Protein AF-A0A7Y3FK47-F1 (afdb_monomer_lite)

Secondary structure (DSSP, 8-state):
---PPPEEEE-TTT--TTHHHHHHHH-HHHHHHHHHH-HHHHHHHHHTTEEEEEEE--SS-GGG-EEEEEETTEEEEEEEEHHHHHHHHHHHHSSPPPPPP--TT--HHHHHHHH-HHHHHHHHHTT-EEEEEEEETTEEEEEEEETTEEEEEEHHHHHHHHHHHHHHHTT-SS-------TTHHHHHHHHHHTT-HHHHHHHHGGGHHHHHHHHHHTGGGGS-HHHHHHHHHHHHHHHHHHHHTT-HHHHHHHHHHHHHHHTTSTHHHHHHHHHHHHHHHTT-HHHHHHHHHHHHHTT--HHHHHHHHHHHHHTTT-HHHHHHHHHHHHHTT---HHHHHHHHHHHHHHTTHHHHHHHHHHT--

Sequence (365 aa):
MSDRPPQVYDLSAARPDGWFDEVLKQSKDFDAACKIIGRNTLGLALIAGARILSLTANPHTQSLTTVEFSLGQDATVRQVPLPEFREAIARALLNPLQNQGLPENADVETIQAHIGGRYLLEASLFFVTPLELRHDLGLSEIEVQFNEVQHVLSLEDFREVLDERVRSELGLDQPSQPSIDLAVVDQAEVANAHGNWGATIAMLNPWLTPIAMLMRTGESEGLPQDVHQRLSMSLDLLGTAYAKIGELDAANEVLRLGVQWAGESGQAATLYLALGRASLAREKHGESIGLLRRAIRLGAEEREALPLLARSLAARDQLLAAMVCVERARELGADFEDLKSLRDALQTQLGDAWPRFQAMTNGAE

Foldseek 3Di:
DDPDFWQKDFCPVLAPACVLVVVCVVDPVLVVVCVLLNSLLSLLCVLQVKDWPDWAHDPPDSQQIWTWIDTDPDPDTDIHGLLVSLVVSLVSLVDDDDADFQDRPDDSVSVCVNLPVSLSSLCNSQVKAWTMWTHDPRWIWTWIADPNDIDIGTSVVSSVVSSVVSCVSSCVVPPPQPDPDLVCLVVLVVCLVVLVLVVLCVSQVSCPVVLVVCVVVVVLVVDDPVVLVSQLSSLLSNLLSCVSVPVLVVSLVSLVSSCVSCDLPLSNLSSLQSNLVSCVVVVVLVSSLVSLVVSVVSPHDLLSSLQSNLSSCVSVVVLQSSLVSLVVNVVVVRDCPVVVVVNVVSCVVCPPVNVVVVCVVVVPD

Structure (mmCIF, N/CA/C/O backbone):
data_AF-A0A7Y3FK47-F1
#
_entry.id   AF-A0A7Y3FK47-F1
#
loop_
_atom_site.group_PDB
_atom_site.id
_atom_site.type_symbol
_atom_site.label_atom_id
_atom_site.label_alt_id
_atom_site.label_comp_id
_atom_site.label_asym_id
_atom_site.label_entity_id
_atom_site.label_seq_id
_atom_site.pdbx_PDB_ins_code
_atom_site.Cartn_x
_atom_site.Cartn_y
_atom_site.Cartn_z
_atom_site.occupancy
_atom_site.B_iso_or_equiv
_atom_site.auth_seq_id
_atom_site.auth_comp_id
_atom_site.auth_asym_id
_atom_site.auth_atom_id
_atom_site.pdbx_PDB_model_num
ATOM 1 N N . MET A 1 1 ? -4.713 -13.494 -56.705 1.00 45.19 1 MET A N 1
ATOM 2 C CA . MET A 1 1 ? -3.985 -13.870 -55.479 1.00 45.19 1 MET A CA 1
ATOM 3 C C . MET A 1 1 ? -2.617 -14.317 -55.938 1.00 45.19 1 MET A C 1
ATOM 5 O O . MET A 1 1 ? -2.552 -15.271 -56.701 1.00 45.19 1 MET A O 1
ATOM 9 N N . SER A 1 2 ? -1.587 -13.516 -55.666 1.00 46.12 2 SER A N 1
ATOM 10 C CA . SER A 1 2 ? -0.223 -13.823 -56.101 1.00 46.12 2 SER A CA 1
ATOM 11 C C . SER A 1 2 ? 0.335 -14.888 -55.162 1.00 46.12 2 SER A C 1
ATOM 13 O O . SER A 1 2 ? 0.355 -14.674 -53.958 1.00 46.12 2 SER A O 1
ATOM 15 N N . ASP A 1 3 ? 0.720 -16.028 -55.721 1.00 54.22 3 ASP A N 1
ATOM 16 C CA . ASP A 1 3 ? 1.186 -17.245 -55.042 1.00 54.22 3 ASP A CA 1
ATOM 17 C C . ASP A 1 3 ? 2.679 -17.132 -54.671 1.00 54.22 3 ASP A C 1
ATOM 19 O O . ASP A 1 3 ? 3.496 -17.990 -55.005 1.00 54.22 3 ASP A O 1
ATOM 23 N N . ARG A 1 4 ? 3.084 -15.982 -54.109 1.00 64.94 4 ARG A N 1
ATOM 24 C CA . ARG A 1 4 ? 4.490 -15.725 -53.786 1.00 64.94 4 ARG A CA 1
ATOM 25 C C . ARG A 1 4 ? 4.766 -16.224 -52.366 1.00 64.94 4 ARG A C 1
ATOM 27 O O . ARG A 1 4 ? 4.065 -15.790 -51.459 1.00 64.94 4 ARG A O 1
ATOM 34 N N . PRO A 1 5 ? 5.753 -17.113 -52.159 1.00 72.88 5 PRO A N 1
ATOM 35 C CA . PRO A 1 5 ? 6.094 -17.570 -50.820 1.00 72.88 5 PRO A CA 1
ATOM 36 C C . PRO A 1 5 ? 6.595 -16.396 -49.960 1.00 72.88 5 PRO A C 1
ATOM 38 O O . PRO A 1 5 ? 7.227 -15.483 -50.510 1.00 72.88 5 PRO A O 1
ATOM 41 N N . PRO A 1 6 ? 6.342 -16.428 -48.637 1.00 80.69 6 PRO A N 1
ATOM 42 C CA . PRO A 1 6 ? 6.843 -15.422 -47.708 1.00 80.69 6 PRO A CA 1
ATOM 43 C C . PRO A 1 6 ? 8.366 -15.330 -47.812 1.00 80.69 6 PRO A C 1
ATOM 45 O O . PRO A 1 6 ? 9.055 -16.340 -47.980 1.00 80.69 6 PRO A O 1
ATOM 48 N N . GLN A 1 7 ? 8.896 -14.113 -47.733 1.00 89.25 7 GLN A N 1
ATOM 49 C CA . GLN A 1 7 ? 10.338 -13.903 -47.695 1.00 89.25 7 GLN A CA 1
ATOM 50 C C . GLN A 1 7 ? 10.855 -14.263 -46.316 1.00 89.25 7 GLN A C 1
ATOM 52 O O . GLN A 1 7 ? 10.273 -13.857 -45.314 1.00 89.25 7 GLN A O 1
ATOM 57 N N . VAL A 1 8 ? 11.948 -15.014 -46.277 1.00 92.69 8 VAL A N 1
ATOM 58 C CA . VAL A 1 8 ? 12.529 -15.526 -45.042 1.00 92.69 8 VAL A CA 1
ATOM 59 C C . VAL A 1 8 ? 13.962 -15.031 -44.935 1.00 92.69 8 VAL A C 1
ATOM 61 O O . VAL A 1 8 ? 14.758 -15.233 -45.854 1.00 92.69 8 VAL A O 1
ATOM 64 N N . TYR A 1 9 ? 14.278 -14.382 -43.820 1.00 93.69 9 TYR A N 1
ATOM 65 C CA . TYR A 1 9 ? 15.584 -13.802 -43.535 1.00 93.69 9 TYR A CA 1
ATOM 66 C C . TYR A 1 9 ? 16.174 -14.441 -42.274 1.00 93.69 9 TYR A C 1
ATOM 68 O O . TYR A 1 9 ? 15.558 -14.388 -41.211 1.00 93.69 9 TYR A O 1
ATOM 76 N N . ASP A 1 10 ? 17.379 -15.005 -42.382 1.00 94.19 10 ASP A N 1
ATOM 77 C CA . ASP A 1 10 ? 18.167 -15.442 -41.222 1.00 94.19 10 ASP A CA 1
ATOM 78 C C . ASP A 1 10 ? 18.712 -14.214 -40.479 1.00 94.19 10 ASP A C 1
ATOM 80 O O . ASP A 1 10 ? 19.357 -13.344 -41.074 1.00 94.19 10 ASP A O 1
ATOM 84 N N . LEU A 1 11 ? 18.449 -14.138 -39.175 1.00 95.25 11 LEU A N 1
ATOM 85 C CA . LEU A 1 11 ? 18.846 -13.009 -38.338 1.00 95.25 11 LEU A CA 1
ATOM 86 C C . LEU A 1 11 ? 20.230 -13.172 -37.707 1.00 95.25 11 LEU A C 1
ATOM 88 O O . LEU A 1 11 ? 20.704 -12.227 -37.081 1.00 95.25 11 LEU A O 1
ATOM 92 N N . SER A 1 12 ? 20.915 -14.303 -37.896 1.00 92.88 12 SER A N 1
ATOM 93 C CA . SER A 1 12 ? 22.225 -14.586 -37.294 1.00 92.88 12 SER A CA 1
ATOM 94 C C . SER A 1 12 ? 23.255 -13.461 -37.491 1.00 92.88 12 SER A C 1
ATOM 96 O O . SER A 1 12 ? 23.945 -13.091 -36.543 1.00 92.88 12 SER A O 1
ATOM 98 N N . ALA A 1 13 ? 23.311 -12.863 -38.686 1.00 90.88 13 ALA A N 1
ATOM 99 C CA . ALA A 1 13 ? 24.205 -11.746 -39.010 1.00 90.88 13 ALA A CA 1
ATOM 100 C C . ALA A 1 13 ? 23.691 -10.368 -38.545 1.00 90.88 13 ALA A C 1
ATOM 102 O O . ALA A 1 13 ? 24.467 -9.417 -38.477 1.00 90.88 13 ALA A O 1
ATOM 103 N N . ALA A 1 14 ? 22.396 -10.245 -38.244 1.00 90.31 14 ALA A N 1
ATOM 104 C CA . ALA A 1 14 ? 21.758 -9.008 -37.794 1.00 90.31 14 ALA A CA 1
ATOM 105 C C . ALA A 1 14 ? 21.756 -8.849 -36.266 1.00 90.31 14 ALA A C 1
ATOM 107 O O . ALA A 1 14 ? 21.495 -7.750 -35.768 1.00 90.31 14 ALA A O 1
ATOM 108 N N . ARG A 1 15 ? 22.034 -9.916 -35.511 1.00 91.62 15 ARG A N 1
ATOM 109 C CA . ARG A 1 15 ? 22.042 -9.880 -34.047 1.00 91.62 15 ARG A CA 1
ATOM 110 C C . ARG A 1 15 ? 23.272 -9.158 -33.491 1.00 91.62 15 ARG A C 1
ATOM 112 O O . ARG A 1 15 ? 24.396 -9.505 -33.851 1.00 91.62 15 ARG A O 1
ATOM 119 N N . PRO A 1 16 ? 23.096 -8.238 -32.531 1.00 92.81 16 PRO A N 1
ATOM 120 C CA . PRO A 1 16 ? 24.205 -7.622 -31.814 1.00 92.81 16 PRO A CA 1
ATOM 121 C C . PRO A 1 16 ? 24.677 -8.508 -30.643 1.00 92.81 16 PRO A C 1
ATOM 123 O O . PRO A 1 16 ? 24.785 -8.042 -29.515 1.00 92.81 16 PRO A O 1
ATOM 126 N N . ASP A 1 17 ? 24.917 -9.803 -30.863 1.00 89.38 17 ASP A N 1
ATOM 127 C CA . ASP A 1 17 ? 25.224 -10.738 -29.770 1.00 89.38 17 ASP A CA 1
ATOM 128 C C . ASP A 1 17 ? 26.477 -10.316 -28.983 1.00 89.38 17 ASP A C 1
ATOM 130 O O . ASP A 1 17 ? 27.539 -10.069 -29.549 1.00 89.38 17 ASP A O 1
ATOM 134 N N . GLY A 1 18 ? 26.362 -10.243 -27.653 1.00 88.06 18 GLY A N 1
ATOM 135 C CA . GLY A 1 18 ? 27.486 -9.914 -26.770 1.00 88.06 18 GLY A CA 1
ATOM 136 C C . GLY A 1 18 ? 27.898 -8.437 -26.751 1.00 88.06 18 GLY A C 1
ATOM 137 O O . GLY A 1 18 ? 28.849 -8.102 -26.040 1.00 88.06 18 GLY A O 1
ATOM 138 N N . TRP A 1 19 ? 27.175 -7.546 -27.446 1.00 94.50 19 TRP A N 1
ATOM 139 C CA . TRP A 1 19 ? 27.504 -6.115 -27.548 1.00 94.50 19 TRP A CA 1
ATOM 140 C C . TRP A 1 19 ? 27.762 -5.463 -26.182 1.00 94.50 19 TRP A C 1
ATOM 142 O O . TRP A 1 19 ? 28.716 -4.706 -26.001 1.00 94.50 19 TRP A O 1
ATOM 152 N N . PHE A 1 20 ? 26.928 -5.781 -25.189 1.00 93.81 20 PHE A N 1
ATOM 153 C CA . PHE A 1 20 ? 27.019 -5.160 -23.875 1.00 93.81 20 PHE A CA 1
ATOM 154 C C . PHE A 1 20 ? 28.256 -5.641 -23.111 1.00 93.81 20 PHE A C 1
ATOM 156 O O . PHE A 1 20 ? 28.934 -4.842 -22.470 1.00 93.81 20 PHE A O 1
ATOM 163 N N . ASP A 1 21 ? 28.614 -6.922 -23.229 1.00 92.12 21 ASP A N 1
ATOM 164 C CA . ASP A 1 21 ? 29.823 -7.458 -22.597 1.00 92.12 21 ASP A CA 1
ATOM 165 C C . ASP A 1 21 ? 31.096 -6.897 -23.244 1.00 92.12 21 ASP A C 1
ATOM 167 O O . ASP A 1 21 ? 32.107 -6.715 -22.563 1.00 92.12 21 ASP A O 1
ATOM 171 N N . GLU A 1 22 ? 31.060 -6.586 -24.541 1.00 92.62 22 GLU A N 1
ATOM 172 C CA . GLU A 1 22 ? 32.137 -5.850 -25.205 1.00 92.62 22 GLU A CA 1
ATOM 173 C C . GLU A 1 22 ? 32.274 -4.428 -24.661 1.00 92.62 22 GLU A C 1
ATOM 175 O O . GLU A 1 22 ? 33.393 -4.011 -24.365 1.00 92.62 22 GLU A O 1
ATOM 180 N N . VAL A 1 23 ? 31.165 -3.712 -24.446 1.00 89.62 23 VAL A N 1
ATOM 181 C CA . VAL A 1 23 ? 31.183 -2.378 -23.822 1.00 89.62 23 VAL A CA 1
ATOM 182 C C . VAL A 1 23 ? 31.734 -2.437 -22.396 1.00 89.62 23 VAL A C 1
ATOM 184 O O . VAL A 1 23 ? 32.602 -1.639 -22.040 1.00 89.62 23 VAL A O 1
ATOM 187 N N . LEU A 1 24 ? 31.313 -3.413 -21.585 1.00 87.56 24 LEU A N 1
ATOM 188 C CA . LEU A 1 24 ? 31.824 -3.572 -20.218 1.00 87.56 24 LEU A CA 1
ATOM 189 C C . LEU A 1 24 ? 33.340 -3.814 -20.174 1.00 87.56 24 LEU A C 1
ATOM 191 O O . LEU A 1 24 ? 34.010 -3.355 -19.250 1.00 87.56 24 LEU A O 1
ATOM 195 N N . LYS A 1 25 ? 33.909 -4.496 -21.177 1.00 89.62 25 LYS A N 1
ATOM 196 C CA . LYS A 1 25 ? 35.363 -4.725 -21.267 1.00 89.62 25 LYS A CA 1
ATOM 197 C C . LYS A 1 25 ? 36.159 -3.449 -21.559 1.00 89.62 25 LYS A C 1
ATOM 199 O O . LYS A 1 25 ? 37.361 -3.433 -21.298 1.00 89.62 25 LYS A O 1
ATOM 204 N N . GLN A 1 26 ? 35.529 -2.396 -22.086 1.00 88.62 26 GLN A N 1
ATOM 205 C CA . GLN A 1 26 ? 36.220 -1.164 -22.485 1.00 88.62 26 GLN A CA 1
ATOM 206 C C . GLN A 1 26 ? 36.631 -0.287 -21.294 1.00 88.62 26 GLN A C 1
ATOM 208 O O . GLN A 1 26 ? 37.615 0.443 -21.401 1.00 88.62 26 GLN A O 1
ATOM 213 N N . SER A 1 27 ? 35.919 -0.344 -20.160 1.00 86.94 27 SER A N 1
ATOM 214 C CA . SER A 1 27 ? 36.262 0.444 -18.969 1.00 86.94 27 SER A CA 1
ATOM 215 C C . SER A 1 27 ? 35.830 -0.225 -17.666 1.00 86.94 27 SER A C 1
ATOM 217 O O . SER A 1 27 ? 34.715 -0.726 -17.537 1.00 86.94 27 SER A O 1
ATOM 219 N N . LYS A 1 28 ? 36.691 -0.131 -16.645 1.00 85.56 28 LYS A N 1
ATOM 220 C CA . LYS A 1 28 ? 36.362 -0.529 -15.266 1.00 85.56 28 LYS A CA 1
ATOM 221 C C . LYS A 1 28 ? 35.225 0.308 -14.671 1.00 85.56 28 LYS A C 1
ATOM 223 O O . LYS A 1 28 ? 34.535 -0.169 -13.773 1.00 85.56 28 LYS A O 1
ATOM 228 N N . ASP A 1 29 ? 35.012 1.518 -15.180 1.00 87.12 29 ASP A N 1
ATOM 229 C CA . ASP A 1 29 ? 33.955 2.411 -14.703 1.00 87.12 29 ASP A CA 1
ATOM 230 C C . ASP A 1 29 ? 32.565 1.881 -15.072 1.00 87.12 29 ASP A C 1
ATOM 232 O O . ASP A 1 29 ? 31.630 2.023 -14.288 1.00 87.12 29 ASP A O 1
ATOM 236 N N . PHE A 1 30 ? 32.426 1.185 -16.208 1.00 87.19 30 PHE A N 1
ATOM 237 C CA . PHE A 1 30 ? 31.169 0.526 -16.568 1.00 87.19 30 PHE A CA 1
ATOM 238 C C . PHE A 1 30 ? 30.862 -0.669 -15.660 1.00 87.19 30 PHE A C 1
ATOM 240 O O . PHE A 1 30 ? 29.712 -0.858 -15.268 1.00 87.19 30 PHE A O 1
ATOM 247 N N . ASP A 1 31 ? 31.877 -1.441 -15.264 1.00 85.81 31 ASP A N 1
ATOM 248 C CA . ASP A 1 31 ? 31.710 -2.522 -14.283 1.00 85.81 31 ASP A CA 1
ATOM 249 C C . ASP A 1 31 ? 31.286 -1.973 -12.907 1.00 85.81 31 ASP A C 1
ATOM 251 O O . ASP A 1 31 ? 30.393 -2.518 -12.254 1.00 85.81 31 ASP A O 1
ATOM 255 N N . ALA A 1 32 ? 31.867 -0.844 -12.487 1.00 87.75 32 ALA A N 1
ATOM 256 C CA . ALA A 1 32 ? 31.456 -0.145 -11.271 1.00 87.75 32 ALA A CA 1
ATOM 257 C C . ALA A 1 32 ? 30.020 0.401 -11.375 1.00 87.75 32 ALA A C 1
ATOM 259 O O . ALA A 1 32 ? 29.225 0.206 -10.457 1.00 87.75 32 ALA A O 1
ATOM 260 N N . ALA A 1 33 ? 29.654 1.017 -12.502 1.00 89.94 33 ALA A N 1
ATOM 261 C CA . ALA A 1 33 ? 28.299 1.500 -12.751 1.00 89.94 33 ALA A CA 1
ATOM 262 C C . ALA A 1 33 ? 27.272 0.356 -12.709 1.00 89.94 33 ALA A C 1
ATOM 264 O O . ALA A 1 33 ? 26.260 0.470 -12.018 1.00 89.94 33 ALA A O 1
ATOM 265 N N . CYS A 1 34 ? 27.564 -0.781 -13.350 1.00 89.50 34 CYS A N 1
ATOM 266 C CA . CYS A 1 34 ? 26.747 -1.996 -13.287 1.00 89.50 34 CYS A CA 1
ATOM 267 C C . CYS A 1 34 ? 26.471 -2.448 -11.848 1.00 89.50 34 CYS A C 1
ATOM 269 O O . CYS A 1 34 ? 25.350 -2.850 -11.540 1.00 89.50 34 CYS A O 1
ATOM 271 N N . LYS A 1 35 ? 27.468 -2.367 -10.959 1.00 87.88 35 LYS A N 1
ATOM 272 C CA . LYS A 1 35 ? 27.316 -2.719 -9.537 1.00 87.88 35 LYS A CA 1
ATOM 273 C C . LYS A 1 35 ? 26.431 -1.740 -8.764 1.00 87.88 35 LYS A C 1
ATOM 275 O O . LYS A 1 35 ? 25.843 -2.141 -7.765 1.00 87.88 35 LYS A O 1
ATOM 280 N N . ILE A 1 36 ? 26.339 -0.484 -9.204 1.00 89.69 36 ILE A N 1
ATOM 281 C CA . ILE A 1 36 ? 25.548 0.561 -8.539 1.00 89.69 36 ILE A CA 1
ATOM 282 C C . ILE A 1 36 ? 24.097 0.556 -9.034 1.00 89.69 36 ILE A C 1
ATOM 284 O O . ILE A 1 36 ? 23.178 0.485 -8.223 1.00 89.69 36 ILE A O 1
ATOM 288 N N . ILE A 1 37 ? 23.880 0.641 -10.351 1.00 90.12 37 ILE A N 1
ATOM 289 C CA . ILE A 1 37 ? 22.539 0.840 -10.936 1.00 90.12 37 ILE A CA 1
ATOM 290 C C . ILE A 1 37 ? 21.933 -0.428 -11.556 1.00 90.12 37 ILE A C 1
ATOM 292 O O . ILE A 1 37 ? 20.748 -0.436 -11.900 1.00 90.12 37 ILE A O 1
ATOM 296 N N . GLY A 1 38 ? 22.718 -1.501 -11.670 1.00 91.00 38 GLY A N 1
ATOM 297 C CA . GLY A 1 38 ? 22.325 -2.771 -12.279 1.00 91.00 38 GLY A CA 1
ATOM 298 C C . GLY A 1 38 ? 22.706 -2.884 -13.758 1.00 91.00 38 GLY A C 1
ATOM 299 O O . GLY A 1 38 ? 22.754 -1.892 -14.489 1.00 91.00 38 GLY A O 1
ATOM 300 N N . ARG A 1 39 ? 22.944 -4.127 -14.202 1.00 92.88 39 ARG A N 1
ATOM 301 C CA . ARG A 1 39 ? 23.328 -4.480 -15.582 1.00 92.88 39 ARG A CA 1
ATOM 302 C C . ARG A 1 39 ? 22.322 -3.952 -16.608 1.00 92.88 39 ARG A C 1
ATOM 304 O O . ARG A 1 39 ? 22.700 -3.234 -17.528 1.00 92.88 39 ARG A O 1
ATOM 311 N N . ASN A 1 40 ? 21.048 -4.286 -16.414 1.00 93.06 40 ASN A N 1
ATOM 312 C CA . ASN A 1 40 ? 19.992 -3.977 -17.374 1.00 93.06 40 ASN A CA 1
ATOM 313 C C . ASN A 1 40 ? 19.718 -2.471 -17.432 1.00 93.06 40 ASN A C 1
ATOM 315 O O . ASN A 1 40 ? 19.656 -1.919 -18.523 1.00 93.06 40 ASN A O 1
ATOM 319 N N . THR A 1 41 ? 19.686 -1.776 -16.287 1.00 94.38 41 THR A N 1
ATOM 320 C CA . THR A 1 41 ? 19.564 -0.308 -16.243 1.00 94.38 41 THR A CA 1
ATOM 321 C C . THR A 1 41 ? 20.670 0.379 -17.044 1.00 94.38 41 THR A C 1
ATOM 323 O O . THR A 1 41 ? 20.389 1.290 -17.819 1.00 94.38 41 THR A O 1
ATOM 326 N N . LEU A 1 42 ? 21.929 -0.052 -16.880 1.00 95.19 42 LEU A N 1
ATOM 327 C CA . LEU A 1 42 ? 23.047 0.522 -17.628 1.00 95.19 42 LEU A CA 1
ATOM 328 C C . LEU A 1 42 ? 22.942 0.208 -19.126 1.00 95.19 42 LEU A C 1
ATOM 330 O O . LEU A 1 42 ? 23.141 1.101 -19.945 1.00 95.19 42 LEU A O 1
ATOM 334 N N . GLY A 1 43 ? 22.605 -1.032 -19.489 1.00 95.94 43 GLY A N 1
ATOM 335 C CA . GLY A 1 43 ? 22.403 -1.430 -20.884 1.00 95.94 43 GLY A CA 1
ATOM 336 C C . GLY A 1 43 ? 21.326 -0.596 -21.570 1.00 95.94 43 GLY A C 1
ATOM 337 O O . GLY A 1 43 ? 21.585 0.004 -22.609 1.00 95.94 43 GLY A O 1
ATOM 338 N N . LEU A 1 44 ? 20.157 -0.469 -20.944 1.00 97.25 44 LEU A N 1
ATOM 339 C CA . LEU A 1 44 ? 19.050 0.348 -21.443 1.00 97.25 44 LEU A CA 1
ATOM 340 C C . LEU A 1 44 ? 19.424 1.831 -21.542 1.00 97.25 44 LEU A C 1
ATOM 342 O O . LEU A 1 44 ? 19.080 2.485 -22.524 1.00 97.25 44 LEU A O 1
ATOM 346 N N . ALA A 1 45 ? 20.187 2.358 -20.582 1.00 95.75 45 ALA A N 1
ATOM 347 C CA . ALA A 1 45 ? 20.696 3.724 -20.654 1.00 95.75 45 ALA A CA 1
ATOM 348 C C . ALA A 1 45 ? 21.596 3.939 -21.883 1.00 95.75 45 ALA A C 1
ATOM 350 O O . ALA A 1 45 ? 21.443 4.937 -22.584 1.00 95.75 45 ALA A O 1
ATOM 351 N N . LEU A 1 46 ? 22.494 2.997 -22.187 1.00 95.00 46 LEU A N 1
ATOM 352 C CA . LEU A 1 46 ? 23.346 3.071 -23.377 1.00 95.00 46 LEU A CA 1
ATOM 353 C C . LEU A 1 46 ? 22.539 2.981 -24.677 1.00 95.00 46 LEU A C 1
ATOM 355 O O . LEU A 1 46 ? 22.794 3.763 -25.593 1.00 95.00 46 LEU A O 1
ATOM 359 N N . ILE A 1 47 ? 21.544 2.089 -24.745 1.00 95.31 47 ILE A N 1
ATOM 360 C CA . ILE A 1 47 ? 20.633 1.975 -25.899 1.00 95.31 47 ILE A CA 1
ATOM 361 C C . ILE A 1 47 ? 19.867 3.288 -26.106 1.00 95.31 47 ILE A C 1
ATOM 363 O O . ILE A 1 47 ? 19.738 3.761 -27.233 1.00 95.31 47 ILE A O 1
ATOM 367 N N . ALA A 1 48 ? 19.432 3.931 -25.019 1.00 94.44 48 ALA A N 1
ATOM 368 C CA . ALA A 1 48 ? 18.776 5.237 -25.052 1.00 94.44 48 ALA A CA 1
ATOM 369 C C . ALA A 1 48 ? 19.721 6.395 -25.435 1.00 94.44 48 ALA A C 1
ATOM 371 O O . ALA A 1 48 ? 19.282 7.540 -25.564 1.00 94.44 48 ALA A O 1
ATOM 372 N N . GLY A 1 49 ? 21.021 6.129 -25.594 1.00 93.19 49 GLY A N 1
ATOM 373 C CA . GLY A 1 49 ? 22.032 7.140 -25.879 1.00 93.19 49 GLY A CA 1
ATOM 374 C C . GLY A 1 49 ? 22.374 8.017 -24.673 1.00 93.19 49 GLY A C 1
ATOM 375 O O . GLY A 1 49 ? 22.773 9.169 -24.854 1.00 93.19 49 GLY A O 1
ATOM 376 N N . ALA A 1 50 ? 22.195 7.519 -23.448 1.00 94.31 50 ALA A N 1
ATOM 377 C CA . ALA A 1 50 ? 22.596 8.235 -22.247 1.00 94.31 50 ALA A CA 1
ATOM 378 C C . ALA A 1 50 ? 24.119 8.231 -22.084 1.00 94.31 50 ALA A C 1
ATOM 380 O O . ALA A 1 50 ? 24.791 7.209 -22.239 1.00 94.31 50 ALA A O 1
ATOM 381 N N . ARG A 1 51 ? 24.664 9.384 -21.702 1.00 92.81 51 ARG A N 1
ATOM 382 C CA . ARG A 1 51 ? 26.062 9.548 -21.306 1.00 92.81 51 ARG A CA 1
ATOM 383 C C . ARG A 1 51 ? 26.104 9.842 -19.819 1.00 92.81 51 ARG A C 1
ATOM 385 O O . ARG A 1 51 ? 25.814 10.961 -19.405 1.00 92.81 51 ARG A O 1
ATOM 392 N N . ILE A 1 52 ? 26.434 8.827 -19.029 1.00 93.06 52 ILE A N 1
ATOM 393 C CA . ILE A 1 52 ? 26.577 8.955 -17.577 1.00 93.06 52 ILE A CA 1
ATOM 394 C C . ILE A 1 52 ? 27.943 9.580 -17.287 1.00 93.06 52 ILE A C 1
ATOM 396 O O . ILE A 1 52 ? 28.973 9.040 -17.687 1.00 93.06 52 ILE A O 1
ATOM 400 N N . LEU A 1 53 ? 27.937 10.727 -16.614 1.00 92.06 53 LEU A N 1
ATOM 401 C 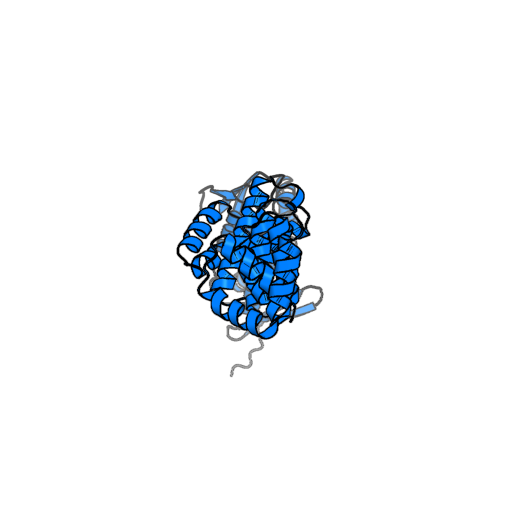CA . LEU A 1 53 ? 29.136 11.467 -16.223 1.00 92.06 53 LEU A CA 1
ATOM 402 C C . LEU A 1 53 ? 29.589 11.080 -14.818 1.00 92.06 53 LEU A C 1
ATOM 404 O O . LEU A 1 53 ? 30.782 10.896 -14.583 1.00 92.06 53 LEU A O 1
ATOM 408 N N . SER A 1 54 ? 28.641 10.938 -13.888 1.00 93.12 54 SER A N 1
ATOM 409 C CA . SER A 1 54 ? 28.929 10.547 -12.512 1.00 93.12 54 SER A CA 1
ATOM 410 C C . SER A 1 54 ? 27.781 9.753 -11.879 1.00 93.12 54 SER A C 1
ATOM 412 O O . SER A 1 54 ? 26.609 9.891 -12.243 1.00 93.12 54 SER A O 1
ATOM 414 N N . LEU A 1 55 ? 28.144 8.884 -10.932 1.00 92.88 55 LEU A N 1
ATOM 415 C CA . LEU A 1 55 ? 27.229 8.101 -10.105 1.00 92.88 55 LEU A CA 1
ATOM 416 C C . LEU A 1 55 ? 27.633 8.256 -8.643 1.00 92.88 55 LEU A C 1
ATOM 418 O O . LEU A 1 55 ? 28.745 7.888 -8.260 1.00 92.88 55 LEU A O 1
ATOM 422 N N . THR A 1 56 ? 26.711 8.744 -7.820 1.00 91.00 56 THR A N 1
ATOM 423 C CA . THR A 1 56 ? 26.923 8.916 -6.380 1.00 91.00 56 THR A CA 1
ATOM 424 C C . THR A 1 56 ? 26.002 7.964 -5.634 1.00 91.00 56 THR A C 1
ATOM 426 O O . THR A 1 56 ? 24.830 8.266 -5.405 1.00 91.00 56 THR A O 1
ATOM 429 N N . ALA A 1 57 ? 26.527 6.786 -5.292 1.00 87.12 57 ALA A N 1
ATOM 430 C CA . ALA A 1 57 ? 25.787 5.766 -4.557 1.00 87.12 57 ALA A CA 1
ATOM 431 C C . ALA A 1 57 ? 25.449 6.241 -3.137 1.00 87.12 57 ALA A C 1
ATOM 433 O O . ALA A 1 57 ? 26.310 6.758 -2.423 1.00 87.12 57 ALA A O 1
ATOM 434 N N . ASN A 1 58 ? 24.208 6.013 -2.711 1.00 80.19 58 ASN A N 1
ATOM 435 C CA . ASN A 1 58 ? 23.802 6.218 -1.326 1.00 80.19 58 ASN A CA 1
ATOM 436 C C . ASN A 1 58 ? 23.827 4.867 -0.577 1.00 80.19 58 ASN A C 1
ATOM 438 O O . ASN A 1 58 ? 23.153 3.930 -1.009 1.00 80.19 58 ASN A O 1
ATOM 442 N N . PRO A 1 59 ? 24.584 4.739 0.531 1.00 69.19 59 PRO A N 1
ATOM 443 C CA . PRO A 1 59 ? 24.778 3.460 1.219 1.00 69.19 59 PRO A CA 1
ATOM 444 C C . PRO A 1 59 ? 23.545 2.977 1.995 1.00 69.19 59 PRO A C 1
ATOM 446 O O . PRO A 1 59 ? 23.497 1.814 2.385 1.00 69.19 59 PRO A O 1
ATOM 449 N N . HIS A 1 60 ? 22.564 3.849 2.233 1.00 65.38 60 HIS A N 1
ATOM 450 C CA . HIS A 1 60 ? 21.376 3.538 3.025 1.00 65.38 60 HIS A CA 1
ATOM 451 C C . HIS A 1 60 ? 20.148 3.262 2.156 1.00 65.38 60 HIS A C 1
ATOM 453 O O . HIS A 1 60 ? 19.282 2.486 2.551 1.00 65.38 60 HIS A O 1
ATOM 459 N N . THR A 1 61 ? 20.041 3.887 0.978 1.00 68.56 61 THR A N 1
ATOM 460 C CA . THR A 1 61 ? 18.857 3.735 0.119 1.00 68.56 61 THR A CA 1
ATOM 461 C C . THR A 1 61 ? 19.197 3.926 -1.356 1.00 68.56 61 THR A C 1
ATOM 463 O O . THR A 1 61 ? 19.616 5.003 -1.771 1.00 68.56 61 THR A O 1
ATOM 466 N N . GLN A 1 62 ? 18.947 2.907 -2.184 1.00 69.69 62 GLN A N 1
ATOM 467 C CA . GLN A 1 62 ? 19.260 2.958 -3.619 1.00 69.69 62 GLN A CA 1
ATOM 468 C C . GLN A 1 62 ? 18.504 4.058 -4.379 1.00 69.69 62 GLN A C 1
ATOM 470 O O . GLN A 1 62 ? 19.072 4.629 -5.307 1.00 69.69 62 GLN A O 1
ATOM 475 N N . SER A 1 63 ? 17.273 4.401 -3.983 1.00 71.44 63 SER A N 1
ATOM 476 C CA . SER A 1 63 ? 16.484 5.468 -4.624 1.00 71.44 63 SER A CA 1
ATOM 477 C C . SER A 1 63 ? 17.109 6.860 -4.478 1.00 71.44 63 SER A C 1
ATOM 479 O O . SER A 1 63 ? 16.862 7.724 -5.312 1.00 71.44 63 SER A O 1
ATOM 481 N N . LEU A 1 64 ? 17.961 7.058 -3.467 1.00 76.31 64 LEU A N 1
ATOM 482 C CA . LEU A 1 64 ? 18.718 8.291 -3.239 1.00 76.31 64 LEU A CA 1
ATOM 483 C C . LEU A 1 64 ? 20.091 8.286 -3.924 1.00 76.31 64 LEU A C 1
ATOM 485 O O . LEU A 1 64 ? 20.875 9.212 -3.729 1.00 76.31 64 LEU A O 1
ATOM 489 N N . THR A 1 65 ? 20.409 7.245 -4.700 1.00 85.56 65 THR A N 1
ATOM 490 C CA . THR A 1 65 ? 21.578 7.264 -5.585 1.00 85.56 65 THR A CA 1
ATOM 491 C C . THR A 1 65 ? 21.358 8.326 -6.645 1.00 85.56 65 THR A C 1
ATOM 493 O O . THR A 1 65 ? 20.343 8.303 -7.338 1.00 85.56 65 THR A O 1
ATOM 496 N N . THR A 1 66 ? 22.304 9.245 -6.784 1.00 92.38 66 THR A N 1
ATOM 497 C CA . THR A 1 66 ? 22.205 10.334 -7.755 1.00 92.38 66 THR A CA 1
ATOM 498 C C . THR A 1 66 ? 22.980 9.984 -9.020 1.00 92.38 66 THR A C 1
ATOM 500 O O . THR A 1 66 ? 24.111 9.497 -8.948 1.00 92.38 66 THR A O 1
ATOM 503 N N . VAL A 1 67 ? 22.379 10.266 -10.173 1.00 95.75 67 VAL A N 1
ATOM 504 C CA . VAL A 1 67 ? 22.953 10.061 -11.504 1.00 95.75 67 VAL A CA 1
ATOM 505 C C . VAL A 1 67 ? 23.097 11.409 -12.195 1.00 95.75 67 VAL A C 1
ATOM 507 O O . VAL A 1 67 ? 22.125 12.153 -12.318 1.00 95.75 67 VAL A O 1
ATOM 510 N N . GLU A 1 68 ? 24.305 11.715 -12.659 1.00 96.62 68 GLU A N 1
ATOM 511 C CA . GLU A 1 68 ? 24.570 12.859 -13.526 1.00 96.62 68 GLU A CA 1
ATOM 512 C C . GLU A 1 68 ? 24.752 12.373 -14.963 1.00 96.62 68 GLU A C 1
ATOM 514 O O . GLU A 1 68 ? 25.636 11.558 -15.241 1.00 96.62 68 GLU A O 1
ATOM 519 N N . PHE A 1 69 ? 23.909 12.840 -15.881 1.00 95.81 69 PHE A N 1
ATOM 520 C CA . PHE A 1 69 ? 23.897 12.341 -17.252 1.00 95.81 69 PHE A CA 1
ATOM 521 C C . PHE A 1 69 ? 23.397 13.372 -18.265 1.00 95.81 69 PHE A C 1
ATOM 523 O O . PHE A 1 69 ? 22.720 14.340 -17.919 1.00 95.81 69 PHE A O 1
ATOM 530 N N . SER A 1 70 ? 23.691 13.120 -19.537 1.00 94.88 70 SER A N 1
ATOM 531 C CA . SER A 1 70 ? 22.994 13.717 -20.681 1.00 94.88 70 SER A CA 1
ATOM 532 C C . SER A 1 70 ? 22.370 12.625 -21.554 1.00 94.88 70 SER A C 1
ATOM 534 O O . SER A 1 70 ? 22.734 11.452 -21.432 1.00 94.88 70 SER A O 1
ATOM 536 N N . LEU A 1 71 ? 21.402 12.976 -22.406 1.00 92.56 71 LEU A N 1
ATOM 537 C CA . LEU A 1 71 ? 20.608 12.004 -23.166 1.00 92.56 71 LEU A CA 1
ATOM 538 C C . LEU A 1 71 ? 20.526 12.374 -24.648 1.00 92.56 71 LEU A C 1
ATOM 540 O O . LEU A 1 71 ? 20.102 13.473 -25.009 1.00 92.56 71 LEU A O 1
ATOM 544 N N . GLY A 1 72 ? 20.890 11.429 -25.515 1.00 81.94 72 GLY A N 1
ATOM 545 C CA . GLY A 1 72 ? 20.840 11.613 -26.962 1.00 81.94 72 GLY A CA 1
ATOM 546 C C . GLY A 1 72 ? 21.818 12.688 -27.446 1.00 81.94 72 GLY A C 1
ATOM 547 O O . GLY A 1 72 ? 22.999 12.677 -27.103 1.00 81.94 72 GLY A O 1
ATOM 548 N N . GLN A 1 73 ? 21.328 13.605 -28.285 1.00 77.69 73 GLN A N 1
ATOM 549 C CA . GLN A 1 73 ? 22.119 14.727 -28.811 1.00 77.69 73 GLN A CA 1
ATOM 550 C C . GLN A 1 73 ? 22.046 15.986 -27.931 1.00 77.69 73 GLN A C 1
ATOM 552 O O . GLN A 1 73 ? 22.774 16.946 -28.183 1.00 77.69 73 GLN A O 1
ATOM 557 N N . ASP A 1 74 ? 21.185 15.993 -26.908 1.00 78.12 74 ASP A N 1
ATOM 558 C CA . ASP A 1 74 ? 21.086 17.099 -25.959 1.00 78.12 74 ASP A CA 1
ATOM 559 C C . ASP A 1 74 ? 22.308 17.080 -25.029 1.00 78.12 74 ASP A C 1
ATOM 561 O O . ASP A 1 74 ? 22.550 16.115 -24.305 1.00 78.12 74 ASP A O 1
ATOM 565 N N . ALA A 1 75 ? 23.098 18.154 -25.058 1.00 78.19 75 ALA A N 1
ATOM 566 C CA . ALA A 1 75 ? 24.267 18.312 -24.197 1.00 78.19 75 ALA A CA 1
ATOM 567 C C . ALA A 1 75 ? 23.902 18.762 -22.771 1.00 78.19 75 ALA A C 1
ATOM 569 O O . ALA A 1 75 ? 24.795 18.907 -21.936 1.00 78.19 75 ALA A O 1
ATOM 570 N N . THR A 1 76 ? 22.619 18.997 -22.483 1.00 90.75 76 THR A N 1
ATOM 571 C CA . THR A 1 76 ? 22.162 19.412 -21.158 1.00 90.75 76 THR A CA 1
ATOM 572 C C . THR A 1 76 ? 22.398 18.296 -20.151 1.00 90.75 76 THR A C 1
ATOM 574 O O . THR A 1 76 ? 21.754 17.246 -20.187 1.00 90.75 76 THR A O 1
ATOM 577 N N . VAL A 1 77 ? 23.316 18.556 -19.228 1.00 93.06 77 VAL A N 1
ATOM 578 C CA . VAL A 1 77 ? 23.607 17.671 -18.105 1.00 93.06 77 VAL A CA 1
ATOM 579 C C . VAL A 1 77 ? 22.543 17.851 -17.030 1.00 93.06 77 VAL A C 1
ATOM 581 O O . VAL A 1 77 ? 22.216 18.973 -16.641 1.00 93.06 77 VAL A O 1
ATOM 584 N N . ARG A 1 78 ? 21.995 16.735 -16.555 1.00 91.94 78 ARG A N 1
ATOM 585 C CA . ARG A 1 78 ? 21.001 16.675 -15.484 1.00 91.94 78 ARG A CA 1
ATOM 586 C C . ARG A 1 78 ? 21.548 15.814 -14.365 1.00 91.94 78 ARG A C 1
ATOM 588 O O . ARG A 1 78 ? 22.139 14.772 -14.629 1.00 91.94 78 ARG A O 1
ATOM 595 N N . GLN A 1 79 ? 21.305 16.238 -13.134 1.00 94.69 79 GLN A N 1
ATOM 596 C CA . GLN A 1 79 ? 21.630 15.476 -11.942 1.00 94.69 79 GLN A CA 1
ATOM 597 C C . GLN A 1 79 ? 20.326 15.136 -11.228 1.00 94.69 79 GLN A C 1
ATOM 599 O O . GLN A 1 79 ? 19.636 16.034 -10.751 1.00 94.69 79 GLN A O 1
ATOM 604 N N . VAL A 1 80 ? 19.974 13.853 -11.199 1.00 92.31 80 VAL A N 1
ATOM 605 C CA . VAL A 1 80 ? 18.673 13.384 -10.701 1.00 92.31 80 VAL A CA 1
ATOM 606 C C . VAL A 1 80 ? 18.826 12.116 -9.854 1.00 92.31 80 VAL A C 1
ATOM 608 O O . VAL A 1 80 ? 19.809 11.388 -10.018 1.00 92.31 80 VAL A O 1
ATOM 611 N N . PRO A 1 81 ? 17.883 11.819 -8.948 1.00 92.50 81 PRO A N 1
ATOM 612 C CA . PRO A 1 81 ? 17.790 10.518 -8.290 1.00 92.50 81 PRO A CA 1
ATOM 613 C C . PRO A 1 81 ? 17.617 9.359 -9.286 1.00 92.50 81 PRO A C 1
ATOM 615 O O . PRO A 1 81 ? 17.071 9.523 -10.378 1.00 92.50 81 PRO A O 1
ATOM 618 N N . LEU A 1 82 ? 18.038 8.156 -8.894 1.00 90.56 82 LEU A N 1
ATOM 619 C CA . LEU A 1 82 ? 17.985 6.954 -9.731 1.00 90.56 82 LEU A CA 1
ATOM 620 C C . LEU A 1 82 ? 16.578 6.627 -10.286 1.00 90.56 82 LEU A C 1
ATOM 622 O O . LEU A 1 82 ? 16.504 6.223 -11.448 1.00 90.56 82 LEU A O 1
ATOM 626 N N . PRO A 1 83 ? 15.465 6.800 -9.541 1.00 90.00 83 PRO A N 1
ATOM 627 C CA . PRO A 1 83 ? 14.122 6.621 -10.097 1.00 90.00 83 PRO A CA 1
ATOM 628 C C . PRO A 1 83 ? 13.820 7.584 -11.254 1.00 90.00 83 PRO A C 1
ATOM 630 O O . PRO A 1 83 ? 13.403 7.146 -12.321 1.00 90.00 83 PRO A O 1
ATOM 633 N N . GLU A 1 84 ? 14.130 8.872 -11.096 1.00 91.00 84 GLU A N 1
ATOM 634 C CA . GLU A 1 84 ? 13.937 9.878 -12.150 1.00 91.00 84 GLU A CA 1
ATOM 635 C C . GLU A 1 84 ? 14.840 9.614 -13.366 1.00 91.00 84 GLU A C 1
ATOM 637 O O . GLU A 1 84 ? 14.437 9.819 -14.512 1.00 91.00 84 GLU A O 1
ATOM 642 N N . PHE A 1 85 ? 16.057 9.107 -13.139 1.00 94.38 85 PHE A N 1
ATOM 643 C CA . PHE A 1 85 ? 16.925 8.644 -14.220 1.00 94.38 85 PHE A CA 1
ATOM 644 C C . PHE A 1 85 ? 16.274 7.496 -15.004 1.00 94.38 85 PHE A C 1
ATOM 646 O O . PHE A 1 85 ? 16.209 7.556 -16.231 1.00 94.38 85 PHE A O 1
ATOM 653 N N . ARG A 1 86 ? 15.740 6.478 -14.315 1.00 94.19 86 ARG A N 1
ATOM 654 C CA . ARG A 1 86 ? 15.040 5.341 -14.941 1.00 94.19 86 ARG A CA 1
ATOM 655 C C . ARG A 1 86 ? 13.826 5.794 -15.753 1.00 94.19 86 ARG A C 1
ATOM 657 O O . ARG A 1 86 ? 13.665 5.346 -16.886 1.00 94.19 86 ARG A O 1
ATOM 664 N N . GLU A 1 87 ? 13.036 6.733 -15.238 1.00 92.69 87 GLU A N 1
ATOM 665 C CA . GLU A 1 87 ? 11.921 7.341 -15.976 1.00 92.69 87 GLU A CA 1
ATOM 666 C C . GLU A 1 87 ? 12.383 8.073 -17.244 1.00 92.69 87 GLU A C 1
ATOM 668 O O . GLU A 1 87 ? 11.745 7.966 -18.296 1.00 92.69 87 GLU A O 1
ATOM 673 N N . ALA A 1 88 ? 13.502 8.801 -17.175 1.00 93.00 88 ALA A N 1
ATOM 674 C CA . ALA A 1 88 ? 14.064 9.487 -18.334 1.00 93.00 88 ALA A CA 1
ATOM 675 C C . ALA A 1 88 ? 14.521 8.500 -19.422 1.00 93.00 88 ALA A C 1
ATOM 677 O O . ALA A 1 88 ? 14.248 8.734 -20.602 1.00 93.00 88 ALA A O 1
ATOM 678 N N . ILE A 1 89 ? 15.164 7.391 -19.035 1.00 95.62 89 ILE A N 1
ATOM 679 C CA . ILE A 1 89 ? 15.559 6.319 -19.962 1.00 95.62 89 ILE A CA 1
ATOM 680 C C . ILE A 1 89 ? 14.326 5.671 -20.593 1.00 95.62 89 ILE A C 1
ATOM 682 O O . ILE A 1 89 ? 14.254 5.554 -21.816 1.00 95.62 89 ILE A O 1
ATOM 686 N N . ALA A 1 90 ? 13.322 5.323 -19.789 1.00 94.19 90 ALA A N 1
ATOM 687 C CA . ALA A 1 90 ? 12.094 4.721 -20.291 1.00 94.19 90 ALA A CA 1
ATOM 688 C C . ALA A 1 90 ? 11.378 5.624 -21.299 1.00 94.19 90 ALA A C 1
ATOM 690 O O . ALA A 1 90 ? 10.969 5.166 -22.360 1.00 94.19 90 ALA A O 1
ATOM 691 N N . ARG A 1 91 ? 11.278 6.930 -21.017 1.00 91.62 91 ARG A N 1
ATOM 692 C CA . ARG A 1 91 ? 10.657 7.890 -21.940 1.00 91.62 91 ARG A CA 1
ATOM 693 C C . ARG A 1 91 ? 11.385 7.963 -23.282 1.00 91.62 91 ARG A C 1
ATOM 695 O O . ARG A 1 91 ? 10.747 8.217 -24.298 1.00 91.62 91 ARG A O 1
ATOM 702 N N . ALA A 1 92 ? 12.703 7.773 -23.301 1.00 92.06 92 ALA A N 1
ATOM 703 C CA . ALA A 1 92 ? 13.464 7.745 -24.544 1.00 92.06 92 ALA A CA 1
ATOM 704 C C . ALA A 1 92 ? 13.244 6.446 -25.333 1.00 92.06 92 ALA A C 1
ATOM 706 O O . ALA A 1 92 ? 13.061 6.508 -26.549 1.00 92.06 92 ALA A O 1
ATOM 707 N N . LEU A 1 93 ? 13.228 5.297 -24.652 1.00 93.94 93 LEU A N 1
ATOM 708 C CA . LEU A 1 93 ? 13.100 3.984 -25.291 1.00 93.94 93 LEU A CA 1
ATOM 709 C C . LEU A 1 93 ? 11.674 3.679 -25.756 1.00 93.94 93 LEU A C 1
ATOM 711 O O . LEU A 1 93 ? 11.490 3.231 -26.880 1.00 93.94 93 LEU A O 1
ATOM 715 N N . LEU A 1 94 ? 10.665 4.000 -24.946 1.00 92.56 94 LEU A N 1
ATOM 716 C CA . LEU A 1 94 ? 9.265 3.628 -25.188 1.00 92.56 94 LEU A CA 1
ATOM 717 C C . LEU A 1 94 ? 8.546 4.529 -26.208 1.00 92.56 94 LEU A C 1
ATOM 719 O O . LEU A 1 94 ? 7.352 4.364 -26.453 1.00 92.56 94 LEU A O 1
ATOM 723 N N . ASN A 1 95 ? 9.240 5.492 -26.821 1.00 87.94 95 ASN A N 1
ATOM 724 C CA . ASN A 1 95 ? 8.679 6.246 -27.942 1.00 87.94 95 ASN A CA 1
ATOM 725 C C . ASN A 1 95 ? 8.541 5.321 -29.161 1.00 87.94 95 ASN A C 1
ATOM 727 O O . ASN A 1 95 ? 9.544 4.728 -29.554 1.00 87.94 95 ASN A O 1
ATOM 731 N N . PRO A 1 96 ? 7.371 5.200 -29.808 1.00 79.88 96 PRO A N 1
ATOM 732 C CA . PRO A 1 96 ? 7.200 4.306 -30.954 1.00 79.88 96 PRO A CA 1
ATOM 733 C C . PRO A 1 96 ? 8.191 4.611 -32.088 1.00 79.88 96 PRO A C 1
ATOM 735 O O . PRO A 1 96 ? 8.355 5.771 -32.477 1.00 79.88 96 PRO A O 1
ATOM 738 N N . LEU A 1 97 ? 8.848 3.581 -32.634 1.00 81.56 97 LEU A N 1
ATOM 739 C CA . LEU A 1 97 ? 9.644 3.740 -33.856 1.00 81.56 97 LEU A CA 1
ATOM 740 C C . LEU A 1 97 ? 8.731 3.915 -35.067 1.00 81.56 97 LEU A C 1
ATOM 742 O O . LEU A 1 97 ? 7.633 3.364 -35.132 1.00 81.56 97 LEU A O 1
ATOM 746 N N . GLN A 1 98 ? 9.219 4.645 -36.067 1.00 79.31 98 GLN A N 1
ATOM 747 C CA . GLN A 1 98 ? 8.565 4.678 -37.368 1.00 79.31 98 GLN A CA 1
ATOM 748 C C . GLN A 1 98 ? 8.745 3.333 -38.070 1.00 79.31 98 GLN A C 1
ATOM 750 O O . GLN A 1 98 ? 9.866 2.841 -38.202 1.00 79.31 98 GLN A O 1
ATOM 755 N N . ASN A 1 99 ? 7.641 2.764 -38.554 1.00 75.75 99 ASN A N 1
ATOM 756 C CA . ASN A 1 99 ? 7.680 1.551 -39.358 1.00 75.75 99 ASN A CA 1
ATOM 757 C C . ASN A 1 99 ? 8.389 1.828 -40.685 1.00 75.75 99 ASN A C 1
ATOM 759 O O . ASN A 1 99 ? 7.921 2.627 -41.498 1.00 75.75 99 ASN A O 1
ATOM 763 N N . GLN A 1 100 ? 9.508 1.144 -40.907 1.00 80.75 100 GLN A N 1
ATOM 764 C CA . GLN A 1 100 ? 10.196 1.130 -42.192 1.00 80.75 100 GLN A CA 1
ATOM 765 C C . GLN A 1 100 ? 9.718 -0.083 -42.986 1.00 80.75 100 GLN A C 1
ATOM 767 O O . GLN A 1 100 ? 9.562 -1.157 -42.417 1.00 80.75 100 GLN A O 1
ATOM 772 N N . GLY A 1 101 ? 9.445 0.065 -44.281 1.00 83.56 101 GLY A N 1
ATOM 773 C CA . GLY A 1 101 ? 9.106 -1.082 -45.131 1.00 83.56 101 GLY A CA 1
ATOM 774 C C . GLY A 1 101 ? 10.317 -1.994 -45.347 1.00 83.56 101 GLY A C 1
ATOM 775 O O . GLY A 1 101 ? 11.450 -1.520 -45.307 1.00 83.56 101 GLY A O 1
ATOM 776 N N . LEU A 1 102 ? 10.081 -3.283 -45.603 1.00 88.25 102 LEU A N 1
ATOM 777 C CA . LEU A 1 102 ? 11.142 -4.241 -45.917 1.00 88.25 102 LEU A CA 1
ATOM 778 C C . LEU A 1 102 ? 11.147 -4.551 -47.427 1.00 88.25 102 LEU A C 1
ATOM 780 O O . LEU A 1 102 ? 10.165 -5.092 -47.937 1.00 88.25 102 LEU A O 1
ATOM 784 N N . PRO A 1 103 ? 12.203 -4.186 -48.176 1.00 85.44 103 PRO A N 1
ATOM 785 C CA . PRO A 1 103 ? 12.337 -4.549 -49.583 1.00 85.44 103 PRO A CA 1
ATOM 786 C C . PRO A 1 103 ? 12.760 -6.017 -49.747 1.00 85.44 103 PRO A C 1
ATOM 788 O O . PRO A 1 103 ? 13.331 -6.611 -48.844 1.00 85.44 103 PRO A O 1
ATOM 791 N N . GLU A 1 104 ? 12.555 -6.581 -50.940 1.00 77.06 104 GLU A N 1
ATOM 792 C CA . GLU A 1 104 ? 12.738 -8.024 -51.194 1.00 77.06 104 GLU A CA 1
ATOM 793 C C . GLU A 1 104 ? 14.177 -8.547 -51.094 1.00 77.06 104 GLU A C 1
ATOM 795 O O . GLU A 1 104 ? 14.387 -9.740 -50.915 1.00 77.06 104 GLU A O 1
ATOM 800 N N . ASN A 1 105 ? 15.160 -7.662 -51.257 1.00 81.62 105 ASN A N 1
ATOM 801 C CA . ASN A 1 105 ? 16.587 -7.969 -51.147 1.00 81.62 105 ASN A CA 1
ATOM 802 C C . ASN A 1 105 ? 17.206 -7.060 -50.081 1.00 81.62 105 ASN A C 1
ATOM 804 O O . ASN A 1 105 ? 18.134 -6.302 -50.367 1.00 81.62 105 ASN A O 1
ATOM 808 N N . ALA A 1 106 ? 16.612 -7.058 -48.889 1.00 88.44 106 ALA A N 1
ATOM 809 C CA . ALA A 1 106 ? 17.106 -6.281 -47.764 1.00 88.44 106 ALA A CA 1
ATOM 810 C C . ALA A 1 106 ? 18.485 -6.791 -47.318 1.00 88.44 106 ALA A C 1
ATOM 812 O O . ALA A 1 106 ? 18.692 -7.992 -47.139 1.00 88.44 106 ALA A O 1
ATOM 813 N N . ASP A 1 107 ? 19.428 -5.870 -47.142 1.00 92.00 107 ASP A N 1
ATOM 814 C CA . ASP A 1 107 ? 20.681 -6.154 -46.453 1.00 92.00 107 ASP A CA 1
ATOM 815 C C . ASP A 1 107 ? 20.476 -6.150 -44.929 1.00 92.00 107 ASP A C 1
ATOM 817 O O . ASP A 1 107 ? 19.394 -5.849 -44.418 1.00 92.00 107 ASP A O 1
ATOM 821 N N . VAL A 1 108 ? 21.528 -6.503 -44.189 1.00 91.88 108 VAL A N 1
ATOM 822 C CA . VAL A 1 108 ? 21.482 -6.595 -42.723 1.00 91.88 108 VAL A CA 1
ATOM 823 C C . VAL A 1 108 ? 21.027 -5.279 -42.088 1.00 91.88 108 VAL A C 1
ATOM 825 O O . VAL A 1 108 ? 20.190 -5.300 -41.190 1.00 91.88 108 VAL A O 1
ATOM 828 N N . GLU A 1 109 ? 21.526 -4.142 -42.572 1.00 91.56 109 GLU A N 1
ATOM 829 C CA . GLU A 1 109 ? 21.174 -2.821 -42.042 1.00 91.56 109 GLU A CA 1
ATOM 830 C C . GLU A 1 109 ? 19.688 -2.511 -42.266 1.00 91.56 109 GLU A C 1
ATOM 832 O O . GLU A 1 109 ? 18.997 -2.070 -41.347 1.00 91.56 109 GLU A O 1
ATOM 837 N N . THR A 1 110 ? 19.160 -2.830 -43.449 1.00 93.06 110 THR A N 1
ATOM 838 C CA . THR A 1 110 ? 17.738 -2.658 -43.762 1.00 93.06 110 THR A CA 1
ATOM 839 C C . THR A 1 110 ? 16.855 -3.572 -42.908 1.00 93.06 110 THR A C 1
ATOM 841 O O . THR A 1 110 ? 15.813 -3.134 -42.417 1.00 93.06 110 THR A O 1
ATOM 844 N N . ILE A 1 111 ? 17.270 -4.822 -42.668 1.00 93.31 111 ILE A N 1
ATOM 845 C CA . ILE A 1 111 ? 16.559 -5.755 -41.777 1.00 93.31 111 ILE A CA 1
ATOM 846 C C . ILE A 1 111 ? 16.547 -5.217 -40.340 1.00 93.31 111 ILE A C 1
ATOM 848 O O . ILE A 1 111 ? 15.497 -5.178 -39.696 1.00 93.31 111 ILE A O 1
ATOM 852 N N . GLN A 1 112 ? 17.693 -4.748 -39.839 1.00 93.31 112 GLN A N 1
ATOM 853 C CA . GLN A 1 112 ? 17.800 -4.150 -38.508 1.00 93.31 112 GLN A CA 1
ATOM 854 C C . GLN A 1 112 ? 16.936 -2.896 -38.376 1.00 93.31 112 GLN A C 1
ATOM 856 O O . GLN A 1 112 ? 16.294 -2.702 -37.345 1.00 93.31 112 GLN A O 1
ATOM 861 N N . ALA A 1 113 ? 16.887 -2.052 -39.405 1.00 92.00 113 ALA A N 1
ATOM 862 C CA . ALA A 1 113 ? 16.066 -0.849 -39.411 1.00 92.00 113 ALA A CA 1
ATOM 863 C C . ALA A 1 113 ? 14.563 -1.174 -39.470 1.00 92.00 113 ALA A C 1
ATOM 865 O O . ALA A 1 113 ? 13.769 -0.523 -38.789 1.00 92.00 113 ALA A O 1
ATOM 866 N N . HIS A 1 114 ? 14.184 -2.223 -40.209 1.00 93.81 114 HIS A N 1
ATOM 867 C CA . HIS A 1 114 ? 12.816 -2.733 -40.257 1.00 93.81 114 HIS A CA 1
ATOM 868 C C . HIS A 1 114 ? 12.354 -3.300 -38.911 1.00 93.81 114 HIS A C 1
ATOM 870 O O . HIS A 1 114 ? 11.258 -2.967 -38.469 1.00 93.81 114 HIS A O 1
ATOM 876 N N . ILE A 1 115 ? 13.177 -4.109 -38.230 1.00 94.06 115 ILE A N 1
ATOM 877 C CA . ILE A 1 115 ? 12.870 -4.630 -36.884 1.00 94.06 115 ILE A CA 1
ATOM 878 C C . ILE A 1 115 ? 12.904 -3.493 -35.852 1.00 94.06 115 ILE A C 1
ATOM 880 O O . ILE A 1 115 ? 12.018 -3.383 -35.001 1.00 94.06 115 ILE A O 1
ATOM 884 N N . GLY A 1 116 ? 13.874 -2.595 -35.994 1.00 93.75 116 GLY A N 1
ATOM 885 C CA . GLY A 1 116 ? 14.218 -1.531 -35.066 1.00 93.75 116 GLY A CA 1
ATOM 886 C C . GLY A 1 116 ? 15.479 -1.904 -34.294 1.00 93.75 116 GLY A C 1
ATOM 887 O O . GLY A 1 116 ? 15.433 -2.737 -33.394 1.00 93.75 116 GLY A O 1
ATOM 888 N N . GLY A 1 117 ? 16.606 -1.256 -34.608 1.00 92.56 117 GLY A N 1
ATOM 889 C CA . GLY A 1 117 ? 17.911 -1.590 -34.022 1.00 92.56 117 GLY A CA 1
ATOM 890 C C . GLY A 1 117 ? 17.929 -1.594 -32.487 1.00 92.56 117 GLY A C 1
ATOM 891 O O . GLY A 1 117 ? 18.596 -2.437 -31.892 1.00 92.56 117 GLY A O 1
ATOM 892 N N . ARG A 1 118 ? 17.129 -0.730 -31.837 1.00 93.81 118 ARG A N 1
ATOM 893 C CA . ARG A 1 118 ? 16.972 -0.737 -30.371 1.00 93.81 118 ARG A CA 1
ATOM 894 C C . ARG A 1 118 ? 16.427 -2.065 -29.846 1.00 93.81 118 ARG A C 1
ATOM 896 O O . ARG A 1 118 ? 16.965 -2.590 -28.885 1.00 93.81 118 ARG A O 1
ATOM 903 N N . TYR A 1 119 ? 15.435 -2.640 -30.525 1.00 96.00 119 TYR A N 1
ATOM 904 C CA . TYR A 1 119 ? 14.764 -3.862 -30.094 1.00 96.00 119 TYR A CA 1
ATOM 905 C C . TYR A 1 119 ? 15.692 -5.071 -30.221 1.00 96.00 119 TYR A C 1
ATOM 907 O O . TYR A 1 119 ? 15.652 -5.974 -29.396 1.00 96.00 119 TYR A O 1
ATOM 915 N N . LEU A 1 120 ? 16.597 -5.072 -31.206 1.00 95.88 120 LEU A N 1
ATOM 916 C CA . LEU A 1 120 ? 17.635 -6.100 -31.314 1.00 95.88 120 LEU A CA 1
ATOM 917 C C . LEU A 1 120 ? 18.684 -5.986 -30.195 1.00 95.88 120 LEU A C 1
ATOM 919 O O . LEU A 1 120 ? 19.134 -7.004 -29.668 1.00 95.88 120 LEU A O 1
ATOM 923 N N . LEU A 1 121 ? 19.054 -4.761 -29.802 1.00 96.50 121 LEU A N 1
ATOM 924 C CA . LEU A 1 121 ? 19.956 -4.523 -28.669 1.00 96.50 121 LEU A CA 1
ATOM 925 C C . LEU A 1 121 ? 19.304 -4.914 -27.334 1.00 96.50 121 LEU A C 1
ATOM 927 O O . LEU A 1 121 ? 19.954 -5.561 -26.510 1.00 96.50 121 LEU A O 1
ATOM 931 N N . GLU A 1 122 ? 18.032 -4.558 -27.142 1.00 96.31 122 GLU A N 1
ATOM 932 C CA . GLU A 1 122 ? 17.207 -4.912 -25.979 1.00 96.31 122 GLU A CA 1
ATOM 933 C C . GLU A 1 122 ? 17.004 -6.427 -25.883 1.00 96.31 122 GLU A C 1
ATOM 935 O O . GLU A 1 122 ? 17.241 -7.007 -24.827 1.00 96.31 122 GLU A O 1
ATOM 940 N N . ALA A 1 123 ? 16.660 -7.094 -26.990 1.00 95.56 123 ALA A N 1
ATOM 941 C CA . ALA A 1 123 ? 16.537 -8.548 -27.043 1.00 95.56 123 ALA A CA 1
ATOM 942 C C . ALA A 1 123 ? 17.835 -9.234 -26.598 1.00 95.56 123 ALA A C 1
ATOM 944 O O . ALA A 1 123 ? 17.807 -10.091 -25.716 1.00 95.56 123 ALA A O 1
ATOM 945 N N . SER A 1 124 ? 18.982 -8.790 -27.126 1.00 95.12 124 SER A N 1
ATOM 946 C CA . SER A 1 124 ? 20.293 -9.303 -26.717 1.00 95.12 124 SER A CA 1
ATOM 947 C C . SER A 1 124 ? 20.573 -9.058 -25.227 1.00 95.12 124 SER A C 1
ATOM 949 O O . SER A 1 124 ? 21.050 -9.954 -24.529 1.00 95.12 124 SER A O 1
ATOM 951 N N . LEU A 1 125 ? 20.218 -7.876 -24.707 1.00 95.12 125 LEU A N 1
ATOM 952 C CA . LEU A 1 125 ? 20.360 -7.538 -23.287 1.00 95.12 125 LEU A CA 1
ATOM 953 C C . LEU A 1 125 ? 19.500 -8.440 -22.383 1.00 95.12 125 LEU A C 1
ATOM 955 O O . LEU A 1 125 ? 19.928 -8.784 -21.282 1.00 95.12 125 LEU A O 1
ATOM 959 N N . PHE A 1 126 ? 18.320 -8.846 -22.856 1.00 93.81 126 PHE A N 1
ATOM 960 C CA . PHE A 1 126 ? 17.375 -9.710 -22.144 1.00 93.81 126 PHE A CA 1
ATOM 961 C C . PHE A 1 126 ? 17.516 -11.203 -22.464 1.00 93.81 126 PHE A C 1
ATOM 963 O O . PHE A 1 126 ? 16.679 -11.997 -22.035 1.00 93.81 126 PHE A O 1
ATOM 970 N N . PHE A 1 127 ? 18.573 -11.601 -23.177 1.00 92.00 127 PHE A N 1
ATOM 971 C CA . PHE A 1 127 ? 18.822 -12.990 -23.583 1.00 92.00 127 PHE A CA 1
ATOM 972 C C . PHE A 1 127 ? 17.699 -13.599 -24.446 1.00 92.00 127 PHE A C 1
ATOM 974 O O . PHE A 1 127 ? 17.474 -14.810 -24.438 1.00 92.00 127 PHE A O 1
ATOM 981 N N . VAL A 1 128 ? 17.003 -12.760 -25.212 1.00 94.19 128 VAL A N 1
ATOM 982 C CA . VAL A 1 128 ? 16.075 -13.169 -26.269 1.00 94.19 128 VAL A CA 1
ATOM 983 C C . VAL A 1 128 ? 16.863 -13.231 -27.571 1.00 94.19 128 VAL A C 1
ATOM 985 O O . VAL A 1 128 ? 17.500 -12.257 -27.961 1.00 94.19 128 VAL A O 1
ATOM 988 N N . THR A 1 129 ? 16.830 -14.377 -28.247 1.00 94.50 129 THR A N 1
ATOM 989 C CA . THR A 1 129 ? 17.618 -14.619 -29.461 1.00 94.50 129 THR A CA 1
ATOM 990 C C . THR A 1 129 ? 16.715 -14.632 -30.692 1.00 94.50 129 THR A C 1
ATOM 992 O O . THR A 1 129 ? 16.027 -15.626 -30.909 1.00 94.50 129 THR A O 1
ATOM 995 N N . PRO A 1 130 ? 16.707 -13.583 -31.531 1.00 96.12 130 PRO A N 1
ATOM 996 C CA . PRO A 1 130 ? 16.020 -13.628 -32.816 1.00 96.12 130 PRO A CA 1
ATOM 997 C C . PRO A 1 130 ? 16.672 -14.647 -33.753 1.00 96.12 130 PRO A C 1
ATOM 999 O O . PRO A 1 130 ? 17.894 -14.686 -33.882 1.00 96.12 130 PRO A O 1
ATOM 1002 N N . LEU A 1 131 ? 15.874 -15.488 -34.395 1.00 96.06 131 LEU A N 1
ATOM 1003 C CA . LEU A 1 131 ? 16.354 -16.540 -35.289 1.00 96.06 131 LEU A CA 1
ATOM 1004 C C . LEU A 1 131 ? 16.037 -16.204 -36.742 1.00 96.06 131 LEU A C 1
ATOM 1006 O O . LEU A 1 131 ? 16.932 -16.176 -37.581 1.00 96.06 131 LEU A O 1
ATOM 1010 N N . GLU A 1 132 ? 14.775 -15.901 -37.026 1.00 96.56 132 GLU A N 1
ATOM 1011 C CA . GLU A 1 132 ? 14.277 -15.761 -38.390 1.00 96.56 132 GLU A CA 1
ATOM 1012 C C . GLU A 1 132 ? 13.231 -14.646 -38.464 1.00 96.56 132 GLU A C 1
ATOM 1014 O O . GLU A 1 132 ? 12.418 -14.493 -37.554 1.00 96.56 132 GLU A O 1
ATOM 1019 N N . LEU A 1 133 ? 13.238 -13.873 -39.548 1.00 95.81 133 LEU A N 1
ATOM 1020 C CA . LEU A 1 133 ? 12.181 -12.919 -39.880 1.00 95.81 133 LEU A CA 1
ATOM 1021 C C . LEU A 1 133 ? 11.459 -13.396 -41.140 1.00 95.81 133 LEU A C 1
ATOM 1023 O O . LEU A 1 133 ? 12.083 -13.585 -42.186 1.00 95.81 133 LEU A O 1
ATOM 1027 N N . ARG A 1 134 ? 10.139 -13.541 -41.054 1.00 94.75 134 ARG A N 1
ATOM 1028 C CA . ARG A 1 134 ? 9.258 -13.847 -42.183 1.00 94.75 134 ARG A CA 1
ATOM 1029 C C . ARG A 1 134 ? 8.476 -12.602 -42.558 1.00 94.75 134 ARG A C 1
ATOM 1031 O O . ARG A 1 134 ? 7.840 -12.004 -41.698 1.00 94.75 134 ARG A O 1
ATOM 1038 N N . HIS A 1 135 ? 8.510 -12.217 -43.827 1.00 92.38 135 HIS A N 1
ATOM 1039 C CA . HIS A 1 135 ? 7.800 -11.047 -44.330 1.00 92.38 135 HIS A CA 1
ATOM 1040 C C . HIS A 1 135 ? 6.886 -11.418 -45.496 1.00 92.38 135 HIS A C 1
ATOM 1042 O O . HIS A 1 135 ? 7.342 -11.979 -46.497 1.00 92.38 135 HIS A O 1
ATOM 1048 N N . ASP A 1 136 ? 5.605 -11.073 -45.377 1.00 88.25 136 ASP A N 1
ATOM 1049 C CA . ASP A 1 136 ? 4.614 -11.265 -46.432 1.00 88.25 136 ASP A CA 1
ATOM 1050 C C . ASP A 1 136 ? 3.557 -10.158 -46.428 1.00 88.25 136 ASP A C 1
ATOM 1052 O O . ASP A 1 136 ? 3.005 -9.803 -45.391 1.00 88.25 136 ASP A O 1
ATOM 1056 N N . LEU A 1 137 ? 3.267 -9.603 -47.608 1.00 81.50 137 LEU A N 1
ATOM 1057 C CA . LEU A 1 137 ? 2.239 -8.573 -47.825 1.00 81.50 137 LEU A CA 1
ATOM 1058 C C . LEU A 1 137 ? 2.264 -7.402 -46.813 1.00 81.50 137 LEU A C 1
ATOM 1060 O O . LEU A 1 137 ? 1.221 -6.836 -46.485 1.00 81.50 137 LEU A O 1
ATOM 1064 N N . GLY A 1 138 ? 3.452 -7.004 -46.343 1.00 80.75 138 GLY A N 1
ATOM 1065 C CA . GLY A 1 138 ? 3.620 -5.909 -45.382 1.00 80.75 138 GLY A CA 1
ATOM 1066 C C . GLY A 1 138 ? 3.484 -6.314 -43.910 1.00 80.75 138 GLY A C 1
ATOM 1067 O O . GLY A 1 138 ? 3.680 -5.468 -43.040 1.00 80.75 138 GLY A O 1
ATOM 1068 N N . LEU A 1 139 ? 3.191 -7.583 -43.627 1.00 88.44 139 LEU A N 1
ATOM 1069 C CA . LEU A 1 139 ? 3.195 -8.166 -42.290 1.00 88.44 139 LEU A CA 1
ATOM 1070 C C . LEU A 1 139 ? 4.516 -8.893 -42.053 1.00 88.44 139 LEU A C 1
ATOM 1072 O O . LEU A 1 139 ? 5.049 -9.548 -42.949 1.00 88.44 139 LEU A O 1
ATOM 1076 N N . SER A 1 140 ? 5.031 -8.771 -40.836 1.00 93.69 140 SER A N 1
ATOM 1077 C CA . SER A 1 140 ? 6.277 -9.410 -40.432 1.00 93.69 140 SER A CA 1
ATOM 1078 C C . SER A 1 140 ? 6.053 -10.249 -39.188 1.00 93.69 140 SER A C 1
ATOM 1080 O O . SER A 1 140 ? 5.485 -9.764 -38.210 1.00 93.69 140 SER A O 1
ATOM 1082 N N . GLU A 1 141 ? 6.538 -11.481 -39.222 1.00 96.12 141 GLU A N 1
ATOM 1083 C CA . GLU A 1 141 ? 6.624 -12.380 -38.078 1.00 96.12 141 GLU A CA 1
ATOM 1084 C C . GLU A 1 141 ? 8.090 -12.643 -37.764 1.00 96.12 141 GLU A C 1
ATOM 1086 O O . GLU A 1 141 ? 8.921 -12.756 -38.666 1.00 96.12 141 GLU A O 1
ATOM 1091 N N . ILE A 1 142 ? 8.414 -12.744 -36.484 1.00 96.75 142 ILE A N 1
ATOM 1092 C CA . ILE A 1 142 ? 9.762 -13.014 -36.009 1.00 96.75 142 ILE A CA 1
ATOM 1093 C C . ILE A 1 142 ? 9.753 -14.273 -35.150 1.00 96.75 142 ILE A C 1
ATOM 1095 O O . ILE A 1 142 ? 8.965 -14.412 -34.212 1.00 96.75 142 ILE A O 1
ATOM 1099 N N . GLU A 1 143 ? 10.633 -15.206 -35.492 1.00 97.31 143 GLU A N 1
ATOM 1100 C CA . GLU A 1 143 ? 10.928 -16.369 -34.674 1.00 97.31 143 GLU A CA 1
ATOM 1101 C C . GLU A 1 143 ? 12.038 -16.002 -33.691 1.00 97.31 143 GLU A C 1
ATOM 1103 O O . GLU A 1 143 ? 13.106 -15.527 -34.084 1.00 97.31 143 GLU A O 1
ATOM 1108 N N . VAL A 1 144 ? 11.786 -16.209 -32.404 1.00 95.62 144 VAL A N 1
ATOM 1109 C CA . VAL A 1 144 ? 12.717 -15.902 -31.318 1.00 95.62 144 VAL A CA 1
ATOM 1110 C C . VAL A 1 144 ? 12.876 -17.107 -30.405 1.00 95.62 144 VAL A C 1
ATOM 1112 O O . VAL A 1 144 ? 11.945 -17.883 -30.208 1.00 95.62 144 VAL A O 1
ATOM 1115 N N . GLN A 1 145 ? 14.050 -17.244 -29.802 1.00 93.38 145 GLN A N 1
ATOM 1116 C CA . GLN A 1 145 ? 14.310 -18.209 -28.747 1.00 93.38 145 GLN A CA 1
ATOM 1117 C C . GLN A 1 145 ? 14.487 -17.490 -27.412 1.00 93.38 145 GLN A C 1
ATOM 1119 O O . GLN A 1 145 ? 15.309 -16.581 -27.286 1.00 93.38 145 GLN A O 1
ATOM 1124 N N . PHE A 1 146 ? 13.739 -17.923 -26.404 1.00 88.06 146 PHE A N 1
ATOM 1125 C CA . PHE A 1 146 ? 13.844 -17.438 -25.033 1.00 88.06 146 PHE A CA 1
ATOM 1126 C C . PHE A 1 146 ? 13.674 -18.612 -24.067 1.00 88.06 146 PHE A C 1
ATOM 1128 O O . PHE A 1 146 ? 12.773 -19.428 -24.240 1.00 88.06 146 PHE A O 1
ATOM 1135 N N . ASN A 1 147 ? 14.553 -18.727 -23.066 1.00 84.50 147 ASN A N 1
ATOM 1136 C CA . ASN A 1 147 ? 14.583 -19.868 -22.135 1.00 84.50 147 ASN A CA 1
ATOM 1137 C C . ASN A 1 147 ? 14.542 -21.234 -22.845 1.00 84.50 147 ASN A C 1
ATOM 1139 O O . ASN A 1 147 ? 13.794 -22.124 -22.453 1.00 84.50 147 ASN A O 1
ATOM 1143 N N . GLU A 1 148 ? 15.327 -21.373 -23.916 1.00 85.06 148 GLU A N 1
ATOM 1144 C CA . GLU A 1 148 ? 15.410 -22.577 -24.760 1.00 85.06 148 GLU A CA 1
ATOM 1145 C C . GLU A 1 148 ? 14.138 -22.915 -25.563 1.00 85.06 148 GLU A C 1
ATOM 1147 O O . GLU A 1 148 ? 14.162 -23.851 -26.362 1.00 85.06 148 GLU A O 1
ATOM 1152 N N . VAL A 1 149 ? 13.064 -22.130 -25.441 1.00 87.69 149 VAL A N 1
ATOM 1153 C CA . VAL A 1 149 ? 11.805 -22.314 -26.174 1.00 87.69 149 VAL A CA 1
ATOM 1154 C C . VAL A 1 149 ? 11.751 -21.376 -27.378 1.00 87.69 149 VAL A C 1
ATOM 1156 O O . VAL A 1 149 ? 12.097 -20.199 -27.274 1.00 87.69 149 VAL A O 1
ATOM 1159 N N . GLN A 1 150 ? 11.318 -21.902 -28.525 1.00 93.44 150 GLN A N 1
ATOM 1160 C CA . GLN A 1 150 ? 11.068 -21.113 -29.731 1.00 93.44 150 GLN A CA 1
ATOM 1161 C C . GLN A 1 150 ? 9.639 -20.568 -29.738 1.00 93.44 150 GLN A C 1
ATOM 1163 O O . GLN A 1 150 ? 8.677 -21.293 -29.479 1.00 93.44 150 GLN A O 1
ATOM 1168 N N . HIS A 1 151 ? 9.513 -19.291 -30.074 1.00 90.69 151 HIS A N 1
ATOM 1169 C CA . HIS A 1 151 ? 8.257 -18.569 -30.190 1.00 90.69 151 HIS A CA 1
ATOM 1170 C C . HIS A 1 151 ? 8.204 -17.868 -31.543 1.00 90.69 151 HIS A C 1
ATOM 1172 O O . HIS A 1 151 ? 9.203 -17.309 -31.986 1.00 90.69 151 HIS A O 1
ATOM 1178 N N . VAL A 1 152 ? 7.032 -17.862 -32.172 1.00 94.12 152 VAL A N 1
ATOM 1179 C CA . VAL A 1 152 ? 6.755 -17.047 -33.359 1.00 94.12 152 VAL A CA 1
ATOM 1180 C C . VAL A 1 152 ? 5.801 -15.944 -32.930 1.00 94.12 152 VAL A C 1
ATOM 1182 O O . VAL A 1 152 ? 4.747 -16.234 -32.362 1.00 94.12 152 VAL A O 1
ATOM 1185 N N . LEU A 1 153 ? 6.193 -14.696 -33.156 1.00 93.12 153 LEU A N 1
ATOM 1186 C CA . LEU A 1 153 ? 5.438 -13.503 -32.783 1.00 93.12 153 LEU A CA 1
ATOM 1187 C C . LEU A 1 153 ? 5.238 -12.630 -34.016 1.00 93.12 153 LEU A C 1
ATOM 1189 O O . LEU A 1 153 ? 6.093 -12.621 -34.904 1.00 93.12 153 LEU A O 1
ATOM 1193 N N . SER A 1 154 ? 4.168 -11.836 -34.054 1.00 95.19 154 SER A N 1
ATOM 1194 C CA . SER A 1 154 ? 4.169 -10.700 -34.972 1.00 95.19 154 SER A CA 1
ATOM 1195 C C . SER A 1 154 ? 5.287 -9.729 -34.570 1.00 95.19 154 SER A C 1
ATOM 1197 O O . SER A 1 154 ? 5.701 -9.667 -33.408 1.00 95.19 154 SER A O 1
ATOM 1199 N N . LEU A 1 155 ? 5.805 -8.958 -35.525 1.00 93.50 155 LEU A N 1
ATOM 1200 C CA . LEU A 1 155 ? 6.840 -7.968 -35.230 1.00 93.50 155 LEU A CA 1
ATOM 1201 C C . LEU A 1 155 ? 6.339 -6.898 -34.242 1.00 93.50 155 LEU A C 1
ATOM 1203 O O . LEU A 1 155 ? 7.133 -6.358 -33.478 1.00 93.50 155 LEU A O 1
ATOM 1207 N N . GLU A 1 156 ? 5.039 -6.599 -34.246 1.00 92.00 156 GLU A N 1
ATOM 1208 C CA . GLU A 1 156 ? 4.416 -5.685 -33.286 1.00 92.00 156 GLU A CA 1
ATOM 1209 C C . GLU A 1 156 ? 4.395 -6.285 -31.875 1.00 92.00 156 GLU A C 1
ATOM 1211 O O . GLU A 1 156 ? 4.909 -5.652 -30.955 1.00 92.00 156 GLU A O 1
ATOM 1216 N N . ASP A 1 157 ? 3.944 -7.535 -31.722 1.00 92.44 157 ASP A N 1
ATOM 1217 C CA . ASP A 1 157 ? 3.933 -8.222 -30.422 1.00 92.44 157 ASP A CA 1
ATOM 1218 C C . ASP A 1 157 ? 5.348 -8.369 -29.850 1.00 92.44 157 ASP A C 1
ATOM 1220 O O . ASP A 1 157 ? 5.570 -8.188 -28.656 1.00 92.44 157 ASP A O 1
ATOM 1224 N N . PHE A 1 158 ? 6.340 -8.673 -30.694 1.00 94.12 158 PHE A N 1
ATOM 1225 C CA . PHE A 1 158 ? 7.739 -8.745 -30.269 1.00 94.12 158 PHE A CA 1
ATOM 1226 C C . PHE A 1 158 ? 8.223 -7.421 -29.664 1.00 94.12 158 PHE A C 1
ATOM 1228 O O . PHE A 1 158 ? 8.879 -7.417 -28.622 1.00 94.12 158 PHE A O 1
ATOM 1235 N N . ARG A 1 159 ? 7.877 -6.294 -30.294 1.00 94.81 159 ARG A N 1
ATOM 1236 C CA . ARG A 1 159 ? 8.218 -4.955 -29.797 1.00 94.81 159 ARG A CA 1
ATOM 1237 C C . ARG A 1 159 ? 7.488 -4.634 -28.502 1.00 94.81 159 ARG A C 1
ATOM 1239 O O . ARG A 1 159 ? 8.115 -4.132 -27.577 1.00 94.81 159 ARG A O 1
ATOM 1246 N N . GLU A 1 160 ? 6.203 -4.966 -28.415 1.00 91.25 160 GLU A N 1
ATOM 1247 C CA . GLU A 1 160 ? 5.401 -4.752 -27.210 1.00 91.25 160 GLU A CA 1
ATOM 1248 C C . GLU A 1 160 ? 5.939 -5.558 -26.019 1.00 91.25 160 GLU A C 1
ATOM 1250 O O . GLU A 1 160 ? 6.095 -5.016 -24.925 1.00 91.25 160 GLU A O 1
ATOM 1255 N N . VAL A 1 161 ? 6.307 -6.825 -26.235 1.00 91.25 161 VAL A N 1
ATOM 1256 C CA . VAL A 1 161 ? 6.915 -7.684 -25.207 1.00 91.25 161 VAL A CA 1
ATOM 1257 C C . VAL A 1 161 ? 8.236 -7.101 -24.701 1.00 91.25 161 VAL A C 1
ATOM 1259 O O . VAL A 1 161 ? 8.502 -7.127 -23.497 1.00 91.25 161 VAL A O 1
ATOM 1262 N N . LEU A 1 162 ? 9.070 -6.563 -25.595 1.00 94.31 162 LEU A N 1
ATOM 1263 C CA . LEU A 1 162 ? 10.314 -5.905 -25.198 1.00 94.31 162 LEU A CA 1
ATOM 1264 C C . LEU A 1 162 ? 10.057 -4.588 -24.462 1.00 94.31 162 LEU A C 1
ATOM 1266 O O . LEU A 1 162 ? 10.677 -4.363 -23.425 1.00 94.31 162 LEU A O 1
ATOM 1270 N N . ASP A 1 163 ? 9.116 -3.766 -24.926 1.00 94.69 163 ASP A N 1
ATOM 1271 C CA . ASP A 1 163 ? 8.721 -2.522 -24.257 1.00 94.69 163 ASP A CA 1
ATOM 1272 C C . ASP A 1 163 ? 8.216 -2.801 -22.830 1.00 94.69 163 ASP A C 1
ATOM 1274 O O . ASP A 1 163 ? 8.581 -2.100 -21.883 1.00 94.69 163 ASP A O 1
ATOM 1278 N N . GLU A 1 164 ? 7.435 -3.865 -22.643 1.00 88.31 164 GLU A N 1
ATOM 1279 C CA . GLU A 1 164 ? 6.981 -4.299 -21.321 1.00 88.31 164 GLU A CA 1
ATOM 1280 C C . GLU A 1 164 ? 8.140 -4.782 -20.447 1.00 88.31 164 GLU A C 1
ATOM 1282 O O . GLU A 1 164 ? 8.242 -4.434 -19.267 1.00 88.31 164 GLU A O 1
ATOM 1287 N N . ARG A 1 165 ? 9.093 -5.515 -21.032 1.00 90.62 165 ARG A N 1
ATOM 1288 C CA . ARG A 1 165 ? 10.298 -5.905 -20.300 1.00 90.62 165 ARG A CA 1
ATOM 1289 C C . ARG A 1 165 ? 11.122 -4.688 -19.874 1.00 90.62 165 ARG A C 1
ATOM 1291 O O . ARG A 1 165 ? 11.622 -4.673 -18.751 1.00 90.62 165 ARG A O 1
ATOM 1298 N N . VAL A 1 166 ? 11.231 -3.662 -20.720 1.00 94.75 166 VAL A N 1
ATOM 1299 C CA . VAL A 1 166 ? 11.893 -2.390 -20.393 1.00 94.75 166 VAL A CA 1
ATOM 1300 C C . VAL A 1 166 ? 11.211 -1.701 -19.208 1.00 94.75 166 VAL A C 1
ATOM 1302 O O . VAL A 1 166 ? 11.912 -1.276 -18.286 1.00 94.75 166 VAL A O 1
ATOM 1305 N N . ARG A 1 167 ? 9.872 -1.619 -19.181 1.00 91.69 167 ARG A N 1
ATOM 1306 C CA . ARG A 1 167 ? 9.122 -1.044 -18.042 1.00 91.69 167 ARG A CA 1
ATOM 1307 C C . ARG A 1 167 ? 9.418 -1.777 -16.739 1.00 91.69 167 ARG A C 1
ATOM 1309 O O . ARG A 1 167 ? 9.754 -1.135 -15.738 1.00 91.69 167 ARG A O 1
ATOM 1316 N N . SER A 1 168 ? 9.389 -3.105 -16.788 1.00 87.25 168 SER A N 1
ATOM 1317 C CA . SER A 1 168 ? 9.634 -3.962 -15.632 1.00 87.25 168 SER A CA 1
ATOM 1318 C C . SER A 1 168 ? 11.056 -3.796 -15.082 1.00 87.25 168 SER A C 1
ATOM 1320 O O . SER A 1 168 ? 11.247 -3.580 -13.884 1.00 87.25 168 SER A O 1
ATOM 1322 N N . GLU A 1 169 ? 12.065 -3.815 -15.956 1.00 89.62 169 GLU A N 1
ATOM 1323 C CA . GLU A 1 169 ? 13.485 -3.695 -15.588 1.00 89.62 169 GLU A CA 1
ATOM 1324 C C . GLU A 1 169 ? 13.849 -2.308 -15.048 1.00 89.62 169 GLU A C 1
ATOM 1326 O O . GLU A 1 169 ? 14.676 -2.177 -14.142 1.00 89.62 169 GLU A O 1
ATOM 1331 N N . LEU A 1 170 ? 13.204 -1.260 -15.563 1.00 91.12 170 LEU A N 1
ATOM 1332 C CA . LEU A 1 170 ? 13.353 0.103 -15.056 1.00 91.12 170 LEU A CA 1
ATOM 1333 C C . LEU A 1 170 ? 12.494 0.366 -13.809 1.00 91.12 170 LEU A C 1
ATOM 1335 O O . LEU A 1 170 ? 12.563 1.457 -13.245 1.00 91.12 170 LEU A O 1
ATOM 1339 N N . GLY A 1 171 ? 11.738 -0.627 -13.331 1.00 83.94 171 GLY A N 1
ATOM 1340 C CA . GLY A 1 171 ? 10.925 -0.521 -12.123 1.00 83.94 171 GLY A CA 1
ATOM 1341 C C . GLY A 1 171 ? 9.758 0.454 -12.259 1.00 83.94 171 GLY A C 1
ATOM 1342 O O . GLY A 1 171 ? 9.346 1.023 -11.253 1.00 83.94 171 GLY A O 1
ATOM 1343 N N . LEU A 1 172 ? 9.240 0.659 -13.474 1.00 78.75 172 LEU A N 1
ATOM 1344 C CA . LEU A 1 172 ? 8.072 1.511 -13.723 1.00 78.75 172 LEU A CA 1
ATOM 1345 C C . LEU A 1 172 ? 6.752 0.835 -13.333 1.00 78.75 172 LEU A C 1
ATOM 1347 O O . LEU A 1 172 ? 5.799 1.523 -12.979 1.00 78.75 172 LEU A O 1
ATOM 1351 N N . ASP A 1 173 ? 6.721 -0.500 -13.347 1.00 61.72 173 ASP A N 1
ATOM 1352 C CA . ASP A 1 173 ? 5.563 -1.294 -12.906 1.00 61.72 173 ASP A CA 1
ATOM 1353 C C . ASP A 1 173 ? 5.546 -1.505 -11.389 1.00 61.72 173 ASP A C 1
ATOM 1355 O O . ASP A 1 173 ? 4.589 -2.048 -10.833 1.00 61.72 173 ASP A O 1
ATOM 1359 N N . GLN A 1 174 ? 6.608 -1.081 -10.693 1.00 52.09 174 GLN A N 1
ATOM 1360 C CA . GLN A 1 174 ? 6.549 -0.960 -9.248 1.00 52.09 174 GLN A CA 1
ATOM 1361 C C . GLN A 1 174 ? 5.746 0.306 -8.959 1.00 52.09 174 GLN A C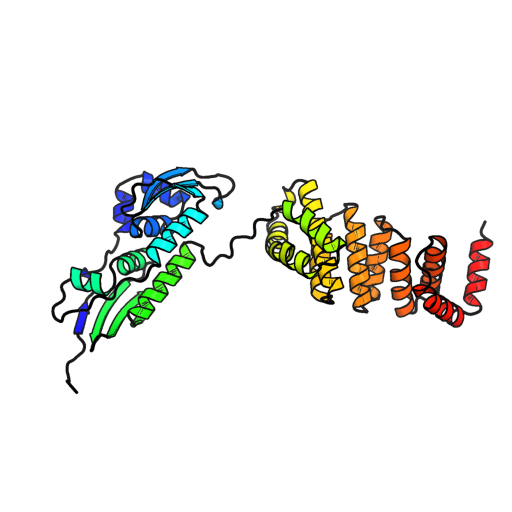 1
ATOM 1363 O O . GLN A 1 174 ? 6.235 1.393 -9.278 1.00 52.09 174 GLN A O 1
ATOM 1368 N N . PRO A 1 175 ? 4.541 0.220 -8.354 1.00 43.91 175 PRO A N 1
ATOM 1369 C CA . PRO A 1 175 ? 3.939 1.411 -7.782 1.00 43.91 175 PRO A CA 1
ATOM 1370 C C . PRO A 1 175 ? 5.013 2.025 -6.895 1.00 43.91 175 PRO A C 1
ATOM 1372 O O . PRO A 1 175 ? 5.567 1.317 -6.046 1.00 43.91 175 PRO A O 1
ATOM 1375 N N . SER A 1 176 ? 5.366 3.286 -7.174 1.00 42.22 176 SER A N 1
ATOM 1376 C CA . SER A 1 176 ? 6.341 4.061 -6.411 1.00 42.22 176 SER A CA 1
ATOM 1377 C C . SER A 1 176 ? 6.113 3.702 -4.956 1.00 42.22 176 SER A C 1
ATOM 1379 O O . SER A 1 176 ? 4.990 3.907 -4.491 1.00 42.22 176 SER A O 1
ATOM 1381 N N . GLN A 1 177 ? 7.081 3.051 -4.291 1.00 44.97 177 GLN A N 1
ATOM 1382 C CA . GLN A 1 177 ? 6.904 2.656 -2.892 1.00 44.97 177 GLN A CA 1
ATOM 1383 C C . GLN A 1 177 ? 6.352 3.887 -2.181 1.00 44.97 177 GLN A C 1
ATOM 1385 O O . GLN A 1 177 ? 7.050 4.904 -2.211 1.00 44.97 177 GLN A O 1
ATOM 1390 N N . PRO A 1 178 ? 5.102 3.869 -1.673 1.00 47.56 178 PRO A N 1
ATOM 1391 C CA . PRO A 1 178 ? 4.506 5.086 -1.164 1.00 47.56 178 PRO A CA 1
ATOM 1392 C C . PRO A 1 178 ? 5.392 5.550 -0.019 1.00 47.56 178 PRO A C 1
ATOM 1394 O O . PRO A 1 178 ? 5.441 4.919 1.038 1.00 47.56 178 PRO A O 1
ATOM 1397 N N . SER A 1 179 ? 6.171 6.602 -0.264 1.00 61.41 179 SER A N 1
ATOM 1398 C CA . SER A 1 179 ? 6.993 7.207 0.762 1.00 61.41 179 SER A CA 1
ATOM 1399 C C . SER A 1 179 ? 6.016 7.759 1.781 1.00 61.41 179 SER A C 1
ATOM 1401 O O . SER A 1 179 ? 5.159 8.578 1.440 1.00 61.41 179 SER A O 1
ATOM 1403 N N . ILE A 1 180 ? 6.098 7.263 3.010 1.00 76.25 180 ILE A N 1
ATOM 1404 C CA . ILE A 1 180 ? 5.269 7.756 4.099 1.00 76.25 180 ILE A CA 1
ATOM 1405 C C . ILE A 1 180 ? 5.697 9.201 4.368 1.00 76.25 180 ILE A C 1
ATOM 1407 O O . ILE A 1 180 ? 6.731 9.446 4.989 1.00 76.25 180 ILE A O 1
ATOM 1411 N N . ASP A 1 181 ? 4.906 10.158 3.891 1.00 82.00 181 ASP A N 1
ATOM 1412 C CA . ASP A 1 181 ? 5.110 11.577 4.165 1.00 82.00 181 ASP A CA 1
ATOM 1413 C C . ASP A 1 181 ? 4.339 11.993 5.418 1.00 82.00 181 ASP A C 1
ATOM 1415 O O . ASP A 1 181 ? 3.180 12.402 5.362 1.00 82.00 181 ASP A O 1
ATOM 1419 N N . LEU A 1 182 ? 5.002 11.935 6.571 1.00 85.50 182 LEU A N 1
ATOM 1420 C CA . LEU A 1 182 ? 4.388 12.263 7.857 1.00 85.50 182 LEU A CA 1
ATOM 1421 C C . LEU A 1 182 ? 3.768 13.673 7.923 1.00 85.50 182 LEU A C 1
ATOM 1423 O O . LEU A 1 182 ? 2.914 13.897 8.780 1.00 85.50 182 LEU A O 1
ATOM 1427 N N . ALA A 1 183 ? 4.133 14.610 7.037 1.00 84.81 183 ALA A N 1
ATOM 1428 C CA . ALA A 1 183 ? 3.513 15.937 6.985 1.00 84.81 183 ALA A CA 1
ATOM 1429 C C . ALA A 1 183 ? 2.026 15.897 6.579 1.00 84.81 183 ALA A C 1
ATOM 1431 O O . ALA A 1 183 ? 1.264 16.804 6.914 1.00 84.81 183 ALA A O 1
ATOM 1432 N N . VAL A 1 184 ? 1.582 14.833 5.902 1.00 87.94 184 VAL A N 1
ATOM 1433 C CA . VAL A 1 184 ? 0.179 14.647 5.492 1.00 87.94 184 VAL A CA 1
ATOM 1434 C C . VAL A 1 184 ? -0.737 14.356 6.689 1.00 87.94 184 VAL A C 1
ATOM 1436 O O . VAL A 1 184 ? -1.939 14.615 6.613 1.00 87.94 184 VAL A O 1
ATOM 1439 N N . VAL A 1 185 ? -0.198 13.875 7.819 1.00 91.62 185 VAL A N 1
ATOM 1440 C CA . VAL A 1 185 ? -1.003 13.534 9.010 1.00 91.62 185 VAL A CA 1
ATOM 1441 C C . VAL A 1 185 ? -1.769 14.745 9.539 1.00 91.62 185 VAL A C 1
ATOM 1443 O O . VAL A 1 185 ? -2.950 14.620 9.853 1.00 91.62 185 VAL A O 1
ATOM 1446 N N . ASP A 1 186 ? -1.148 15.925 9.539 1.00 91.38 186 ASP A N 1
ATOM 1447 C CA . ASP A 1 186 ? -1.768 17.153 10.048 1.00 91.38 186 ASP A CA 1
ATOM 1448 C C . ASP A 1 186 ? -2.976 17.554 9.177 1.00 91.38 186 ASP A C 1
ATOM 1450 O O . ASP A 1 186 ? -4.023 17.972 9.671 1.00 91.38 186 ASP A O 1
ATOM 1454 N N . GLN A 1 187 ? -2.874 17.358 7.858 1.00 88.25 187 GLN A N 1
ATOM 1455 C CA . GLN A 1 187 ? -3.977 17.609 6.924 1.00 88.25 187 GLN A CA 1
ATOM 1456 C C . GLN A 1 187 ? -5.105 16.589 7.102 1.00 88.25 187 GLN A C 1
ATOM 1458 O O . GLN A 1 187 ? -6.285 16.945 7.057 1.00 88.25 187 GLN A O 1
ATOM 1463 N N . ALA A 1 188 ? -4.750 15.324 7.330 1.00 92.75 188 ALA A N 1
ATOM 1464 C CA . ALA A 1 188 ? -5.711 14.254 7.547 1.00 92.75 188 ALA A CA 1
ATOM 1465 C C . ALA A 1 188 ? -6.470 14.407 8.876 1.00 92.75 188 ALA A C 1
ATOM 1467 O O . ALA A 1 188 ? -7.653 14.061 8.938 1.00 92.75 188 ALA A O 1
ATOM 1468 N N . GLU A 1 189 ? -5.822 14.948 9.912 1.00 93.69 189 GLU A N 1
ATOM 1469 C CA . GLU A 1 189 ? -6.443 15.304 11.191 1.00 93.69 189 GLU A CA 1
ATOM 1470 C C . GLU A 1 189 ? -7.473 16.420 11.003 1.00 93.69 189 GLU A C 1
ATOM 1472 O O . GLU A 1 189 ? -8.632 16.271 11.399 1.00 93.69 189 GLU A O 1
ATOM 1477 N N . VAL A 1 190 ? -7.095 17.494 10.300 1.00 93.06 190 VAL A N 1
ATOM 1478 C CA . VAL A 1 190 ? -8.020 18.579 9.947 1.00 93.06 190 VAL A CA 1
ATOM 1479 C C . VAL A 1 190 ? -9.199 18.038 9.135 1.00 93.06 190 VAL A C 1
ATOM 1481 O O . VAL A 1 190 ? -10.346 18.376 9.427 1.00 93.06 190 VAL A O 1
ATOM 1484 N N . ALA A 1 191 ? -8.959 17.174 8.147 1.00 90.31 191 ALA A N 1
ATOM 1485 C CA . ALA A 1 191 ? -10.027 16.558 7.364 1.00 90.31 191 ALA A CA 1
ATOM 1486 C C . ALA A 1 191 ? -10.976 15.713 8.237 1.00 90.31 191 ALA A C 1
ATOM 1488 O O . ALA A 1 191 ? -12.194 15.859 8.111 1.00 90.31 191 ALA A O 1
ATOM 1489 N N . ASN A 1 192 ? -10.444 14.903 9.160 1.00 92.62 192 ASN A N 1
ATOM 1490 C CA . ASN A 1 192 ? -11.238 14.121 10.116 1.00 92.62 192 ASN A CA 1
ATOM 1491 C C . ASN A 1 192 ? -12.104 15.021 11.006 1.00 92.62 192 ASN A C 1
ATOM 1493 O O . ASN A 1 192 ? -13.298 14.772 11.156 1.00 92.62 192 ASN A O 1
ATOM 1497 N N . ALA A 1 193 ? -11.525 16.090 11.561 1.00 93.56 193 ALA A N 1
ATOM 1498 C CA . ALA A 1 193 ? -12.234 17.018 12.441 1.00 93.56 193 ALA A CA 1
ATOM 1499 C C . ALA A 1 193 ? -13.425 17.704 11.745 1.00 93.56 193 ALA A C 1
ATOM 1501 O O . ALA A 1 193 ? -14.435 17.992 12.384 1.00 93.56 193 ALA A O 1
ATOM 1502 N N . HIS A 1 194 ? -13.338 17.918 10.428 1.00 94.88 194 HIS A N 1
ATOM 1503 C CA . HIS A 1 194 ? -14.418 18.483 9.612 1.00 94.88 194 HIS A CA 1
ATOM 1504 C C . HIS A 1 194 ? -15.376 17.431 9.030 1.00 94.88 194 HIS A C 1
ATOM 1506 O O . HIS A 1 194 ? -16.297 17.780 8.294 1.00 94.88 194 HIS A O 1
ATOM 1512 N N . GLY A 1 195 ? -15.172 16.146 9.326 1.00 94.00 195 GLY A N 1
ATOM 1513 C CA . GLY A 1 195 ? -15.981 15.056 8.784 1.00 94.00 195 GLY A CA 1
ATOM 1514 C C . GLY A 1 195 ? -15.738 14.744 7.305 1.00 94.00 195 GLY A C 1
ATOM 1515 O O . GLY A 1 195 ? -16.559 14.083 6.669 1.00 94.00 195 GLY A O 1
ATOM 1516 N N . ASN A 1 196 ? -14.607 15.179 6.745 1.00 93.19 196 ASN A N 1
ATOM 1517 C CA . ASN A 1 196 ? -14.211 14.915 5.361 1.00 93.19 196 ASN A CA 1
ATOM 1518 C C . ASN A 1 196 ? -13.545 13.535 5.227 1.00 93.19 196 ASN A C 1
ATOM 1520 O O . ASN A 1 196 ? -12.395 13.417 4.803 1.00 93.19 196 ASN A O 1
ATOM 1524 N N . TRP A 1 197 ? -14.282 12.476 5.570 1.00 93.06 197 TRP A N 1
ATOM 1525 C CA . TRP A 1 197 ? -13.760 11.107 5.676 1.00 93.06 197 TRP A CA 1
ATOM 1526 C C . TRP A 1 197 ? -13.105 10.604 4.383 1.00 93.06 197 TRP A C 1
ATOM 1528 O O . TRP A 1 197 ? -12.049 9.979 4.422 1.00 93.06 197 TRP A O 1
ATOM 1538 N N . GLY A 1 198 ? -13.693 10.921 3.223 1.00 86.81 198 GLY A N 1
ATOM 1539 C CA . GLY A 1 198 ? -13.144 10.530 1.922 1.00 86.81 198 GLY A CA 1
ATOM 1540 C C . GLY A 1 198 ? -11.774 11.152 1.633 1.00 86.81 198 GLY A C 1
ATOM 1541 O O . GLY A 1 198 ? -10.909 10.485 1.071 1.00 86.81 198 GLY A O 1
ATOM 1542 N N . ALA A 1 199 ? -11.543 12.395 2.072 1.00 83.19 199 ALA A N 1
ATOM 1543 C CA . ALA A 1 199 ? -10.249 13.055 1.922 1.00 83.19 199 ALA A CA 1
ATOM 1544 C C . ALA A 1 199 ? -9.192 12.416 2.834 1.00 83.19 199 ALA A C 1
ATOM 1546 O O . ALA A 1 199 ? -8.092 12.125 2.372 1.00 83.19 199 ALA A O 1
ATOM 1547 N N . THR A 1 200 ? -9.543 12.114 4.090 1.00 91.62 200 THR A N 1
ATOM 1548 C CA . THR A 1 200 ? -8.667 11.355 4.997 1.00 91.62 200 THR A CA 1
ATOM 1549 C C . THR A 1 200 ? -8.274 10.006 4.390 1.00 91.62 200 THR A C 1
ATOM 1551 O O . THR A 1 200 ? -7.094 9.659 4.386 1.00 91.62 200 THR A O 1
ATOM 1554 N N . ILE A 1 201 ? -9.241 9.253 3.852 1.00 87.44 201 ILE A N 1
ATOM 1555 C CA . ILE A 1 201 ? -8.978 7.949 3.227 1.00 87.44 201 ILE A CA 1
ATOM 1556 C C . ILE A 1 201 ? -8.044 8.113 2.028 1.00 87.44 201 ILE A C 1
ATOM 1558 O O . ILE A 1 201 ? -7.048 7.403 1.941 1.00 87.44 201 ILE A O 1
ATOM 1562 N N . ALA A 1 202 ? -8.309 9.072 1.139 1.00 82.50 202 ALA A N 1
ATOM 1563 C CA . ALA A 1 202 ? -7.461 9.318 -0.026 1.00 82.50 202 ALA A CA 1
ATOM 1564 C C . ALA A 1 202 ? -6.007 9.654 0.358 1.00 82.50 202 ALA A C 1
ATOM 1566 O O . ALA A 1 202 ? -5.081 9.203 -0.312 1.00 82.50 202 ALA A O 1
ATOM 1567 N N . MET A 1 203 ? -5.808 10.404 1.446 1.00 85.31 203 MET A N 1
ATOM 1568 C CA . MET A 1 203 ? -4.484 10.783 1.947 1.00 85.31 203 MET A CA 1
ATOM 1569 C C . MET A 1 203 ? -3.725 9.616 2.588 1.00 85.31 203 MET A C 1
ATOM 1571 O O . MET A 1 203 ? -2.535 9.448 2.336 1.00 85.31 203 MET A O 1
ATOM 1575 N N . LEU A 1 204 ? -4.394 8.824 3.433 1.00 93.19 204 LEU A N 1
ATOM 1576 C CA . LEU A 1 204 ? -3.721 7.872 4.324 1.00 93.19 204 LEU A CA 1
ATOM 1577 C C . LEU A 1 204 ? -3.788 6.414 3.853 1.00 93.19 204 LEU A C 1
ATOM 1579 O O . LEU A 1 204 ? -2.908 5.627 4.193 1.00 93.19 204 LEU A O 1
ATOM 1583 N N . ASN A 1 205 ? -4.790 6.028 3.058 1.00 89.81 205 ASN A N 1
ATOM 1584 C CA . ASN A 1 205 ? -4.925 4.653 2.569 1.00 89.81 205 ASN A CA 1
ATOM 1585 C C . ASN A 1 205 ? -3.688 4.131 1.806 1.00 89.81 205 ASN A C 1
ATOM 1587 O O . ASN A 1 205 ? -3.317 2.975 2.025 1.00 89.81 205 ASN A O 1
ATOM 1591 N N . PRO A 1 206 ? -2.988 4.942 0.980 1.00 87.69 206 PRO A N 1
ATOM 1592 C CA . PRO A 1 206 ? -1.762 4.497 0.316 1.00 87.69 206 PRO A CA 1
ATOM 1593 C C . PRO A 1 206 ? -0.659 4.040 1.282 1.00 87.69 206 PRO A C 1
ATOM 1595 O O . PRO A 1 206 ? 0.218 3.277 0.886 1.00 87.69 206 PRO A O 1
ATOM 1598 N N . TRP A 1 207 ? -0.693 4.465 2.550 1.00 89.81 207 TRP A N 1
ATOM 1599 C CA . TRP A 1 207 ? 0.331 4.118 3.536 1.00 89.81 207 TRP A CA 1
ATOM 1600 C C . TRP A 1 207 ? 0.142 2.740 4.163 1.00 89.81 207 TRP A C 1
ATOM 1602 O O . TRP A 1 207 ? 1.095 2.219 4.737 1.00 89.81 207 TRP A O 1
ATOM 1612 N N . LEU A 1 208 ? -1.035 2.115 4.040 1.00 88.00 208 LEU A N 1
ATOM 1613 C CA . LEU A 1 208 ? -1.309 0.827 4.689 1.00 88.00 208 LEU A CA 1
ATOM 1614 C C . LEU A 1 208 ? -0.302 -0.257 4.295 1.00 88.00 208 LEU A C 1
ATOM 1616 O O . LEU A 1 208 ? 0.195 -0.980 5.158 1.00 88.00 208 LEU A O 1
ATOM 1620 N N . THR A 1 209 ? 0.039 -0.338 3.007 1.00 83.81 209 THR A N 1
ATOM 1621 C CA . THR A 1 209 ? 0.999 -1.335 2.512 1.00 83.81 209 THR A CA 1
ATOM 1622 C C . THR A 1 209 ? 2.423 -1.058 3.023 1.00 83.81 209 THR A C 1
ATOM 1624 O O . THR A 1 209 ? 2.991 -1.957 3.646 1.00 83.81 209 THR A O 1
ATOM 1627 N N . PRO A 1 210 ? 3.001 0.153 2.861 1.00 82.12 210 PRO A N 1
ATOM 1628 C CA . PRO A 1 210 ? 4.295 0.505 3.457 1.00 82.12 210 PRO A CA 1
ATOM 1629 C C . PRO A 1 210 ? 4.379 0.258 4.965 1.00 82.12 210 PRO A C 1
ATOM 1631 O O . PRO A 1 210 ? 5.330 -0.359 5.439 1.00 82.12 210 PRO A O 1
ATOM 1634 N N . ILE A 1 211 ? 3.365 0.689 5.718 1.00 88.38 211 ILE A N 1
ATOM 1635 C CA . ILE A 1 211 ? 3.309 0.541 7.176 1.00 88.38 211 ILE A CA 1
ATOM 1636 C C . ILE A 1 211 ? 3.304 -0.942 7.567 1.00 88.38 211 ILE A C 1
ATOM 1638 O O . ILE A 1 211 ? 4.052 -1.359 8.452 1.00 88.38 211 ILE A O 1
ATOM 1642 N N . ALA A 1 212 ? 2.496 -1.767 6.899 1.00 85.44 212 ALA A N 1
ATOM 1643 C CA . ALA A 1 212 ? 2.482 -3.205 7.148 1.00 85.44 212 ALA A CA 1
ATOM 1644 C C . ALA A 1 212 ? 3.821 -3.870 6.775 1.00 85.44 212 ALA A C 1
ATOM 1646 O O . ALA A 1 212 ? 4.274 -4.785 7.467 1.00 85.44 212 ALA A O 1
ATOM 1647 N N . MET A 1 213 ? 4.479 -3.410 5.705 1.00 81.88 213 MET A N 1
ATOM 1648 C CA . MET A 1 213 ? 5.790 -3.922 5.301 1.00 81.88 213 MET A CA 1
ATOM 1649 C C . MET A 1 213 ? 6.877 -3.608 6.333 1.00 81.88 213 MET A C 1
ATOM 1651 O O . MET A 1 213 ? 7.606 -4.533 6.681 1.00 81.88 213 MET A O 1
ATOM 1655 N N . LEU A 1 214 ? 6.929 -2.384 6.872 1.00 82.69 214 LEU A N 1
ATOM 1656 C CA . LEU A 1 214 ? 7.897 -1.980 7.906 1.00 82.69 214 LEU A CA 1
ATOM 1657 C C . LEU A 1 214 ? 7.840 -2.877 9.152 1.00 82.69 214 LEU A C 1
ATOM 1659 O O . LEU A 1 214 ? 8.877 -3.278 9.678 1.00 82.69 214 LEU A O 1
ATOM 1663 N N . MET A 1 215 ? 6.631 -3.237 9.597 1.00 80.94 215 MET A N 1
ATOM 1664 C CA . MET A 1 215 ? 6.444 -4.172 10.717 1.00 80.94 215 MET A CA 1
ATOM 1665 C C . MET A 1 215 ? 6.938 -5.579 10.382 1.00 80.94 215 MET A C 1
ATOM 1667 O O . MET A 1 215 ? 7.500 -6.269 11.227 1.00 80.94 215 MET A O 1
ATOM 1671 N N . ARG A 1 216 ? 6.715 -6.031 9.144 1.00 81.50 216 ARG A N 1
ATOM 1672 C CA . ARG A 1 216 ? 7.076 -7.384 8.712 1.00 81.50 216 ARG A CA 1
ATOM 1673 C C . ARG A 1 216 ? 8.583 -7.552 8.511 1.00 81.50 216 ARG A C 1
ATOM 1675 O O . ARG A 1 216 ? 9.089 -8.646 8.740 1.00 81.50 216 ARG A O 1
ATOM 1682 N N . THR A 1 217 ? 9.282 -6.516 8.048 1.00 80.50 217 THR A N 1
ATOM 1683 C CA . THR A 1 217 ? 10.737 -6.558 7.823 1.00 80.50 217 THR A CA 1
ATOM 1684 C C . THR A 1 217 ? 11.549 -6.268 9.085 1.00 80.50 217 THR A C 1
ATOM 1686 O O . THR A 1 217 ? 12.756 -6.493 9.083 1.00 80.50 217 THR A O 1
ATOM 1689 N N . GLY A 1 218 ? 10.906 -5.814 10.167 1.00 76.38 218 GLY A N 1
ATOM 1690 C CA . GLY A 1 218 ? 11.569 -5.440 11.422 1.00 76.38 218 GLY A CA 1
ATOM 1691 C C . GLY A 1 218 ? 12.199 -4.044 11.393 1.00 76.38 218 GLY A C 1
ATOM 1692 O O . GLY A 1 218 ? 12.735 -3.587 12.398 1.00 76.38 218 GLY A O 1
ATOM 1693 N N . GLU A 1 219 ? 12.092 -3.324 10.274 1.00 72.88 219 GLU A N 1
ATOM 1694 C CA . GLU A 1 219 ? 12.585 -1.947 10.136 1.00 72.88 219 GLU A CA 1
ATOM 1695 C C . GLU A 1 219 ? 11.883 -0.976 11.095 1.00 72.88 219 GLU A C 1
ATOM 1697 O O . GLU A 1 219 ? 12.451 0.053 11.462 1.00 72.88 219 GLU A O 1
ATOM 1702 N N . SER A 1 220 ? 10.680 -1.325 11.565 1.00 79.19 220 SER A N 1
ATOM 1703 C CA . SER A 1 220 ? 9.958 -0.563 12.583 1.00 79.19 220 SER A CA 1
ATOM 1704 C C . SER A 1 220 ? 10.731 -0.414 13.900 1.00 79.19 220 SER A C 1
ATOM 1706 O O . SER A 1 220 ? 10.555 0.589 14.584 1.00 79.19 220 SER A O 1
ATOM 1708 N N . GLU A 1 221 ? 11.600 -1.360 14.275 1.00 78.56 221 GLU A N 1
ATOM 1709 C CA . GLU A 1 221 ? 12.338 -1.314 15.552 1.00 78.56 221 GLU A CA 1
ATOM 1710 C C . GLU A 1 221 ? 13.368 -0.176 15.612 1.00 78.56 221 GLU A C 1
ATOM 1712 O O . GLU A 1 221 ? 13.674 0.331 16.690 1.00 78.56 221 GLU A O 1
ATOM 1717 N N . GLY A 1 222 ? 13.884 0.250 14.455 1.00 76.00 222 GLY A N 1
ATOM 1718 C CA . GLY A 1 222 ? 14.859 1.337 14.354 1.00 76.00 222 GLY A CA 1
ATOM 1719 C C . GLY A 1 222 ? 14.241 2.736 14.308 1.00 76.00 222 GLY A C 1
ATOM 1720 O O . GLY A 1 222 ? 14.982 3.720 14.276 1.00 76.00 222 GLY A O 1
ATOM 1721 N N . LEU A 1 223 ? 12.909 2.848 14.267 1.00 81.56 223 LEU A N 1
ATOM 1722 C CA . LEU A 1 223 ? 12.238 4.134 14.099 1.00 81.56 223 LEU A CA 1
ATOM 1723 C C . LEU A 1 223 ? 12.185 4.936 15.412 1.00 81.56 223 LEU A C 1
ATOM 1725 O O . LEU A 1 223 ? 11.914 4.373 16.475 1.00 81.56 223 LEU A O 1
ATOM 1729 N N . PRO A 1 224 ? 12.369 6.266 15.346 1.00 83.19 224 PRO A N 1
ATOM 1730 C CA . PRO A 1 224 ? 12.140 7.157 16.478 1.00 83.19 224 PRO A CA 1
ATOM 1731 C C . PRO A 1 224 ? 10.718 7.047 17.057 1.00 83.19 224 PRO A C 1
ATOM 1733 O O . PRO A 1 224 ? 9.749 6.778 16.343 1.00 83.19 224 PRO A O 1
ATOM 1736 N N . GLN A 1 225 ? 10.574 7.286 18.364 1.00 83.75 225 GLN A N 1
ATOM 1737 C CA . GLN A 1 225 ? 9.292 7.149 19.069 1.00 83.75 225 GLN A CA 1
ATOM 1738 C C . GLN A 1 225 ? 8.210 8.112 18.547 1.00 83.75 225 GLN A C 1
ATOM 1740 O O . GLN A 1 225 ? 7.034 7.756 18.503 1.00 83.75 225 GLN A O 1
ATOM 1745 N N . ASP A 1 226 ? 8.590 9.318 18.136 1.00 84.06 226 ASP A N 1
ATOM 1746 C CA . ASP A 1 226 ? 7.702 10.310 17.524 1.00 84.06 226 ASP A CA 1
ATOM 1747 C C . ASP A 1 226 ? 7.170 9.841 16.162 1.00 84.06 226 ASP A C 1
ATOM 1749 O O . ASP A 1 226 ? 5.993 10.036 15.856 1.00 84.06 226 ASP A O 1
ATOM 1753 N N . VAL A 1 227 ? 7.994 9.140 15.375 1.00 85.81 227 VAL A N 1
ATOM 1754 C CA . VAL A 1 227 ? 7.562 8.510 14.118 1.00 85.81 227 VAL A CA 1
ATOM 1755 C C . VAL A 1 227 ? 6.547 7.402 14.397 1.00 85.81 227 VAL A C 1
ATOM 1757 O O . VAL A 1 227 ? 5.494 7.374 13.761 1.00 85.81 227 VAL A O 1
ATOM 1760 N N . HIS A 1 228 ? 6.803 6.542 15.390 1.00 85.44 228 HIS A N 1
ATOM 1761 C CA . HIS A 1 228 ? 5.843 5.519 15.838 1.00 85.44 228 HIS A CA 1
ATOM 1762 C C . HIS A 1 228 ? 4.494 6.123 16.235 1.00 85.44 228 HIS A C 1
ATOM 1764 O O . HIS A 1 228 ? 3.449 5.662 15.780 1.00 85.44 228 HIS A O 1
ATOM 1770 N N . GLN A 1 229 ? 4.506 7.193 17.032 1.00 86.69 229 GLN A N 1
ATOM 1771 C CA . GLN A 1 229 ? 3.284 7.887 17.450 1.00 86.69 229 GLN A CA 1
ATOM 1772 C C . GLN A 1 229 ? 2.523 8.486 16.265 1.00 86.69 229 GLN A C 1
ATOM 1774 O O . GLN A 1 229 ? 1.294 8.410 16.202 1.00 86.69 229 GLN A O 1
ATOM 1779 N N . ARG A 1 230 ? 3.238 9.059 15.294 1.00 89.44 230 ARG A N 1
ATOM 1780 C CA . ARG A 1 230 ? 2.623 9.680 14.116 1.00 89.44 230 ARG A CA 1
ATOM 1781 C C . ARG A 1 230 ? 2.028 8.647 13.155 1.00 89.44 230 ARG A C 1
ATOM 1783 O O . ARG A 1 230 ? 0.954 8.882 12.607 1.00 89.44 230 ARG A O 1
ATOM 1790 N N . LEU A 1 231 ? 2.665 7.483 13.017 1.00 90.88 231 LEU A N 1
ATOM 1791 C CA . LEU A 1 231 ? 2.121 6.328 12.293 1.00 90.88 231 LEU A CA 1
ATOM 1792 C C . LEU A 1 231 ? 0.911 5.716 13.009 1.00 90.88 231 LEU A C 1
ATOM 1794 O O . LEU A 1 231 ? -0.105 5.424 12.386 1.00 90.88 231 LEU A O 1
ATOM 1798 N N . SER A 1 232 ? 0.977 5.575 14.331 1.00 91.62 232 SER A N 1
ATOM 1799 C CA . SER A 1 232 ? -0.170 5.143 15.130 1.00 91.62 232 SER A CA 1
ATOM 1800 C C . SER A 1 232 ? -1.345 6.121 15.003 1.00 91.62 232 SER A C 1
ATOM 1802 O O . SER A 1 232 ? -2.492 5.681 14.924 1.00 91.62 232 SER A O 1
ATOM 1804 N N . MET A 1 233 ? -1.076 7.431 14.967 1.00 91.75 233 MET A N 1
ATOM 1805 C CA . MET A 1 233 ? -2.098 8.469 14.793 1.00 91.75 233 MET A CA 1
ATOM 1806 C C . MET A 1 233 ? -2.760 8.380 13.420 1.00 91.75 233 MET A C 1
ATOM 1808 O O . MET A 1 233 ? -3.982 8.436 13.316 1.00 91.75 233 MET A O 1
ATOM 1812 N N . SER A 1 234 ? -1.975 8.215 12.353 1.00 94.25 234 SER A N 1
ATOM 1813 C CA . SER A 1 234 ? -2.530 8.123 11.001 1.00 94.25 234 SER A CA 1
ATOM 1814 C C . SER A 1 234 ? -3.438 6.898 10.839 1.00 94.25 234 SER A C 1
ATOM 1816 O O . SER A 1 234 ? -4.498 6.996 10.222 1.00 94.25 234 SER A O 1
ATOM 1818 N N . LEU A 1 235 ? -3.089 5.768 11.460 1.00 95.50 235 LEU A N 1
ATOM 1819 C CA . LEU A 1 235 ? -3.934 4.571 11.478 1.00 95.50 235 LEU A CA 1
ATOM 1820 C C . LEU A 1 235 ? -5.232 4.782 12.276 1.00 95.50 235 LEU A C 1
ATOM 1822 O O . LEU A 1 235 ? -6.284 4.315 11.844 1.00 95.50 235 LEU A O 1
ATOM 1826 N N . ASP A 1 236 ? -5.195 5.522 13.388 1.00 95.00 236 ASP A N 1
ATOM 1827 C CA . ASP A 1 236 ? -6.403 5.896 14.141 1.00 95.00 236 ASP A CA 1
ATOM 1828 C C . ASP A 1 236 ? -7.346 6.785 13.310 1.00 95.00 236 ASP A C 1
ATOM 1830 O O . ASP A 1 236 ? -8.543 6.506 13.180 1.00 95.00 236 ASP A O 1
ATOM 1834 N N . LEU A 1 237 ? -6.787 7.810 12.659 1.00 96.00 237 LEU A N 1
ATOM 1835 C CA . LEU A 1 237 ? -7.509 8.724 11.771 1.00 96.00 237 LEU A CA 1
ATOM 1836 C C . LEU A 1 237 ? -8.146 7.991 10.584 1.00 96.00 237 LEU A C 1
ATOM 1838 O O . LEU A 1 237 ? -9.314 8.224 10.261 1.00 96.00 237 LEU A O 1
ATOM 1842 N N . LEU A 1 238 ? -7.394 7.101 9.933 1.00 96.69 238 LEU A N 1
ATOM 1843 C CA . LEU A 1 238 ? -7.872 6.319 8.794 1.00 96.69 238 LEU A CA 1
ATOM 1844 C C . LEU A 1 238 ? -8.937 5.300 9.216 1.00 96.69 238 LEU A C 1
ATOM 1846 O O . LEU A 1 238 ? -9.978 5.184 8.569 1.00 96.69 238 LEU A O 1
ATOM 1850 N N . GLY A 1 239 ? -8.709 4.593 10.323 1.00 95.81 239 GLY A N 1
ATOM 1851 C CA . GLY A 1 239 ? -9.662 3.638 10.878 1.00 95.81 239 GLY A CA 1
ATOM 1852 C C . GLY A 1 239 ? -10.982 4.294 11.285 1.00 95.81 239 GLY A C 1
ATOM 1853 O O . GLY A 1 239 ? -12.059 3.774 10.987 1.00 95.81 239 GLY A O 1
ATOM 1854 N N . THR A 1 240 ? -10.913 5.480 11.894 1.00 94.12 240 THR A N 1
ATOM 1855 C CA . THR A 1 240 ? -12.091 6.292 12.219 1.00 94.12 240 THR A CA 1
ATOM 1856 C C . THR A 1 240 ? -12.842 6.720 10.960 1.00 94.12 240 THR A C 1
ATOM 1858 O O . THR A 1 240 ? -14.065 6.575 10.911 1.00 94.12 240 THR A O 1
ATOM 1861 N N . ALA A 1 241 ? -12.138 7.176 9.920 1.00 95.31 241 ALA A N 1
ATOM 1862 C CA . ALA A 1 241 ? -12.761 7.553 8.654 1.00 95.31 241 ALA A CA 1
ATOM 1863 C C . ALA A 1 241 ? -13.498 6.371 8.000 1.00 95.31 241 ALA A C 1
ATOM 1865 O O . ALA A 1 241 ? -14.665 6.519 7.635 1.00 95.31 241 ALA A O 1
ATOM 1866 N N . TYR A 1 242 ? -12.878 5.184 7.942 1.00 96.12 242 TYR A N 1
ATOM 1867 C CA . TYR A 1 242 ? -13.537 3.964 7.462 1.00 96.12 242 TYR A CA 1
ATOM 1868 C C . TYR A 1 242 ? -14.790 3.621 8.275 1.00 96.12 242 TYR A C 1
ATOM 1870 O O . TYR A 1 242 ? -15.848 3.349 7.706 1.00 96.12 242 TYR A O 1
ATOM 1878 N N . ALA A 1 243 ? -14.714 3.707 9.606 1.00 93.69 243 ALA A N 1
ATOM 1879 C CA . ALA A 1 243 ? -15.863 3.437 10.464 1.00 93.69 243 ALA A CA 1
ATOM 1880 C C . ALA A 1 243 ? -17.017 4.423 10.214 1.00 93.69 243 ALA A C 1
ATOM 1882 O O . ALA A 1 243 ? -18.182 4.029 10.231 1.00 93.69 243 ALA A O 1
ATOM 1883 N N . LYS A 1 244 ? -16.706 5.701 9.962 1.00 93.62 244 LYS A N 1
ATOM 1884 C CA . LYS A 1 244 ? -17.702 6.753 9.710 1.00 93.62 244 LYS A CA 1
ATOM 1885 C C . LYS A 1 244 ? -18.408 6.620 8.365 1.00 93.62 244 LYS A C 1
ATOM 1887 O O . LYS A 1 244 ? -19.562 7.031 8.275 1.00 93.62 244 LYS A O 1
ATOM 1892 N N . ILE A 1 245 ? -17.766 6.025 7.361 1.00 93.50 245 ILE A N 1
ATOM 1893 C CA . ILE A 1 245 ? -18.402 5.734 6.064 1.00 93.50 245 ILE A CA 1
ATOM 1894 C C . ILE A 1 245 ? -19.096 4.363 6.017 1.00 93.50 245 ILE A C 1
ATOM 1896 O O . ILE A 1 245 ? -19.684 4.019 4.999 1.00 93.50 245 ILE A O 1
ATOM 1900 N N . GLY A 1 246 ? -19.063 3.595 7.112 1.00 92.06 246 GLY A N 1
ATOM 1901 C CA . GLY A 1 246 ? -19.726 2.291 7.219 1.00 92.06 246 GLY A CA 1
ATOM 1902 C C . GLY A 1 246 ? -18.872 1.093 6.791 1.00 92.06 246 GLY A C 1
ATOM 1903 O O . GLY A 1 246 ? -19.338 -0.040 6.884 1.00 92.06 246 GLY A O 1
ATOM 1904 N N . GLU A 1 247 ? -17.612 1.305 6.410 1.00 92.75 247 GLU A N 1
ATOM 1905 C CA . GLU A 1 247 ? -16.661 0.246 6.045 1.00 92.75 247 GLU A CA 1
ATOM 1906 C C . GLU A 1 247 ? -16.035 -0.376 7.305 1.00 92.75 247 GLU A C 1
ATOM 1908 O O . GLU A 1 247 ? -14.851 -0.221 7.614 1.00 92.75 247 GLU A O 1
ATOM 1913 N N . LEU A 1 248 ? -16.868 -1.054 8.099 1.00 91.81 248 LEU A N 1
ATOM 1914 C CA . LEU A 1 248 ? -16.507 -1.521 9.443 1.00 91.81 248 LEU A CA 1
ATOM 1915 C C . LEU A 1 248 ? -15.471 -2.662 9.449 1.00 91.81 248 LEU A C 1
ATOM 1917 O O . LEU A 1 248 ? -14.818 -2.893 10.472 1.00 91.81 248 LEU A O 1
ATOM 1921 N N . ASP A 1 249 ? -15.336 -3.406 8.349 1.00 89.00 249 ASP A N 1
ATOM 1922 C CA . ASP A 1 249 ? -14.287 -4.418 8.183 1.00 89.00 249 ASP A CA 1
ATOM 1923 C C . ASP A 1 249 ? -12.916 -3.768 8.000 1.00 89.00 249 ASP A C 1
ATOM 1925 O O . ASP A 1 249 ? -12.027 -4.004 8.822 1.00 89.00 249 ASP A O 1
ATOM 1929 N N . ALA A 1 250 ? -12.794 -2.862 7.026 1.00 90.62 250 ALA A N 1
ATOM 1930 C CA . ALA A 1 250 ? -11.576 -2.090 6.790 1.00 90.62 250 ALA A CA 1
ATOM 1931 C C . ALA A 1 250 ? -11.165 -1.292 8.037 1.00 90.62 250 ALA A C 1
ATOM 1933 O O . ALA A 1 250 ? -10.003 -1.319 8.441 1.00 90.62 250 ALA A O 1
ATOM 1934 N N . ALA A 1 251 ? -12.125 -0.654 8.716 1.00 94.44 251 ALA A N 1
ATOM 1935 C CA . ALA A 1 251 ? -11.862 0.056 9.965 1.00 94.44 251 ALA A CA 1
ATOM 1936 C C . ALA A 1 251 ? -11.203 -0.846 11.022 1.00 94.44 251 ALA A C 1
ATOM 1938 O O . ALA A 1 251 ? -10.229 -0.449 11.656 1.00 94.44 251 ALA A O 1
ATOM 1939 N N . ASN A 1 252 ? -11.711 -2.068 11.214 1.00 91.56 252 ASN A N 1
ATOM 1940 C CA . ASN A 1 252 ? -11.177 -2.989 12.219 1.00 91.56 252 ASN A CA 1
ATOM 1941 C C . ASN A 1 252 ? -9.754 -3.450 11.858 1.00 91.56 252 ASN A C 1
ATOM 1943 O O . ASN A 1 252 ? -8.883 -3.475 12.724 1.00 91.56 252 ASN A O 1
ATOM 1947 N N . GLU A 1 253 ? -9.494 -3.757 10.586 1.00 92.56 253 GLU A N 1
ATOM 1948 C CA . GLU A 1 253 ? -8.157 -4.144 10.119 1.00 92.56 253 GLU A CA 1
ATOM 1949 C C . GLU A 1 253 ? -7.126 -3.031 10.335 1.00 92.56 253 GLU A C 1
ATOM 1951 O O . GLU A 1 253 ? -6.079 -3.266 10.945 1.00 92.56 253 GLU A O 1
ATOM 1956 N N . VAL A 1 254 ? -7.453 -1.806 9.916 1.00 95.06 254 VAL A N 1
ATOM 1957 C CA . VAL A 1 254 ? -6.569 -0.642 10.060 1.00 95.06 254 VAL A CA 1
ATOM 1958 C C . VAL A 1 254 ? -6.300 -0.328 11.530 1.00 95.06 254 VAL A C 1
ATOM 1960 O O . VAL A 1 254 ? -5.150 -0.145 11.926 1.00 95.06 254 VAL A O 1
ATOM 1963 N N . LEU A 1 255 ? -7.335 -0.312 12.370 1.00 95.12 255 LEU A N 1
ATOM 1964 C CA . LEU A 1 255 ? -7.171 -0.002 13.788 1.00 95.12 255 LEU A CA 1
ATOM 1965 C C . LEU A 1 255 ? -6.398 -1.100 14.542 1.00 95.12 255 LEU A C 1
ATOM 1967 O O . LEU A 1 255 ? -5.644 -0.794 15.465 1.00 95.12 255 LEU A O 1
ATOM 1971 N N . ARG A 1 256 ? -6.529 -2.378 14.153 1.00 92.44 256 ARG A N 1
ATOM 1972 C CA . ARG A 1 256 ? -5.712 -3.473 14.710 1.00 92.44 256 ARG A CA 1
ATOM 1973 C C . ARG A 1 256 ? -4.238 -3.300 14.374 1.00 92.44 256 ARG A C 1
ATOM 1975 O O . ARG A 1 256 ? -3.402 -3.514 15.250 1.00 92.44 256 ARG A O 1
ATOM 1982 N N . LEU A 1 257 ? -3.927 -2.892 13.144 1.00 92.44 257 LEU A N 1
ATOM 1983 C CA . LEU A 1 257 ? -2.568 -2.509 12.773 1.00 92.44 257 LEU A CA 1
ATOM 1984 C C . LEU A 1 257 ? -2.105 -1.313 13.619 1.00 92.44 257 LEU A C 1
ATOM 1986 O O . LEU A 1 257 ? -1.013 -1.356 14.175 1.00 92.44 257 LEU A O 1
ATOM 1990 N N . GLY A 1 258 ? -2.964 -0.309 13.819 1.00 92.56 258 GLY A N 1
ATOM 1991 C CA . GLY A 1 258 ? -2.701 0.823 14.715 1.00 92.56 258 GLY A CA 1
ATOM 1992 C C . GLY A 1 258 ? -2.301 0.393 16.125 1.00 92.56 258 GLY A C 1
ATOM 1993 O O . GLY A 1 258 ? -1.302 0.868 16.653 1.00 92.56 258 GLY A O 1
ATOM 1994 N N . VAL A 1 259 ? -3.019 -0.563 16.722 1.00 91.12 259 VAL A N 1
ATOM 1995 C CA . VAL A 1 259 ? -2.683 -1.108 18.050 1.00 91.12 259 VAL A CA 1
ATOM 1996 C C . VAL A 1 259 ? -1.312 -1.788 18.071 1.00 91.12 259 VAL A C 1
ATOM 1998 O O . VAL A 1 259 ? -0.598 -1.664 19.064 1.00 91.12 259 VAL A O 1
ATOM 2001 N N . GLN A 1 260 ? -0.931 -2.495 17.002 1.00 89.44 260 GLN A N 1
ATOM 2002 C CA . GLN A 1 260 ? 0.395 -3.119 16.913 1.00 89.44 260 GLN A CA 1
ATOM 2003 C C . GLN A 1 260 ? 1.511 -2.068 16.918 1.00 89.44 260 GLN A C 1
ATOM 2005 O O . GLN A 1 260 ? 2.528 -2.274 17.573 1.00 89.44 260 GLN A O 1
ATOM 2010 N N . TRP A 1 261 ? 1.286 -0.933 16.254 1.00 88.56 261 TRP A N 1
ATOM 2011 C CA . TRP A 1 261 ? 2.212 0.201 16.231 1.00 88.56 261 TRP A CA 1
ATOM 2012 C C . TRP A 1 261 ? 2.243 0.989 17.543 1.00 88.56 261 TRP A C 1
ATOM 2014 O O . TRP A 1 261 ? 3.304 1.413 17.988 1.00 88.56 261 TRP A O 1
ATOM 2024 N N . ALA A 1 262 ? 1.095 1.165 18.199 1.00 86.12 262 ALA A N 1
ATOM 2025 C CA . ALA A 1 262 ? 1.010 1.918 19.448 1.00 86.12 262 ALA A CA 1
ATOM 2026 C C . ALA A 1 262 ? 1.767 1.254 20.612 1.00 86.12 262 ALA A C 1
ATOM 2028 O O . ALA A 1 262 ? 2.142 1.942 21.568 1.00 86.12 262 ALA A O 1
ATOM 2029 N N . GLY A 1 263 ? 1.967 -0.069 20.568 1.00 77.50 263 GLY A N 1
ATOM 2030 C CA . GLY A 1 263 ? 2.626 -0.828 21.629 1.00 77.50 263 GLY A CA 1
ATOM 2031 C C . GLY A 1 263 ? 1.962 -0.613 22.996 1.00 77.50 263 GLY A C 1
ATOM 2032 O O . GLY A 1 263 ? 0.749 -0.769 23.146 1.00 77.50 263 GLY A O 1
ATOM 2033 N N . GLU A 1 264 ? 2.758 -0.238 24.001 1.00 66.81 264 GLU A N 1
ATOM 2034 C CA . GLU A 1 264 ? 2.283 0.099 25.357 1.00 66.81 264 GLU A CA 1
ATOM 2035 C C . GLU A 1 264 ? 2.087 1.610 25.590 1.00 66.81 264 GLU A C 1
ATOM 2037 O O . GLU A 1 264 ? 1.910 2.049 26.726 1.00 66.81 264 GLU A O 1
ATOM 2042 N N . SER A 1 265 ? 2.123 2.431 24.536 1.00 69.19 265 SER A N 1
ATOM 2043 C CA . SER A 1 265 ? 1.947 3.879 24.674 1.00 69.19 265 SER A CA 1
ATOM 2044 C C . SER A 1 265 ? 0.523 4.260 25.101 1.00 69.19 265 SER A C 1
ATOM 2046 O O . SER A 1 265 ? -0.440 3.524 24.879 1.00 69.19 265 SER A O 1
ATOM 2048 N N . GLY A 1 266 ? 0.363 5.467 25.659 1.00 65.88 266 GLY A N 1
ATOM 2049 C CA . GLY A 1 266 ? -0.957 6.015 26.003 1.00 65.88 266 GLY A CA 1
ATOM 2050 C C . GLY A 1 266 ? -1.914 6.127 24.804 1.00 65.88 266 GLY A C 1
ATOM 2051 O O . GLY A 1 266 ? -3.126 6.069 24.980 1.00 65.88 266 GLY A O 1
ATOM 2052 N N . GLN A 1 267 ? -1.387 6.189 23.576 1.00 80.00 267 GLN A N 1
ATOM 2053 C CA . GLN A 1 267 ? -2.171 6.240 22.337 1.00 80.00 267 GLN A CA 1
ATOM 2054 C C . GLN A 1 267 ? -2.923 4.931 22.050 1.00 80.00 267 GLN A C 1
ATOM 2056 O O . GLN A 1 267 ? -3.955 4.933 21.376 1.00 80.00 267 GLN A O 1
ATOM 2061 N N . ALA A 1 268 ? -2.469 3.816 22.632 1.00 87.44 268 ALA A N 1
ATOM 2062 C CA . ALA A 1 268 ? -3.175 2.547 22.550 1.00 87.44 268 ALA A CA 1
ATOM 2063 C C . ALA A 1 268 ? -4.591 2.649 23.143 1.00 87.44 268 ALA A C 1
ATOM 2065 O O . ALA A 1 268 ? -5.505 1.996 22.643 1.00 87.44 268 ALA A O 1
ATOM 2066 N N . ALA A 1 269 ? -4.805 3.483 24.170 1.00 91.94 269 ALA A N 1
ATOM 2067 C CA . ALA A 1 269 ? -6.117 3.663 24.790 1.00 91.94 269 ALA A CA 1
ATOM 2068 C C . ALA A 1 269 ? -7.175 4.136 23.776 1.00 91.94 269 ALA A C 1
ATOM 2070 O O . ALA A 1 269 ? -8.249 3.535 23.688 1.00 91.94 269 ALA A O 1
ATOM 2071 N N . THR A 1 270 ? -6.840 5.151 22.971 1.00 91.50 270 THR A N 1
ATOM 2072 C CA . THR A 1 270 ? -7.708 5.712 21.924 1.00 91.50 270 THR A CA 1
ATOM 2073 C C . THR A 1 270 ? -8.012 4.684 20.838 1.00 91.50 270 THR A C 1
ATOM 2075 O O . THR A 1 270 ? -9.176 4.457 20.510 1.00 91.50 270 THR A O 1
ATOM 2078 N N . LEU A 1 271 ? -6.995 3.962 20.363 1.00 94.12 271 LEU A N 1
ATOM 2079 C CA . LEU A 1 271 ? -7.165 2.912 19.355 1.00 94.12 271 LEU A CA 1
ATOM 2080 C C . LEU A 1 271 ? -8.036 1.748 19.851 1.00 94.12 271 LEU A C 1
ATOM 2082 O O . LEU A 1 271 ? -8.905 1.264 19.124 1.00 94.12 271 LEU A O 1
ATOM 2086 N N . TYR A 1 272 ? -7.862 1.307 21.103 1.00 95.06 272 TYR A N 1
ATOM 2087 C CA . TYR A 1 272 ? -8.730 0.286 21.702 1.00 95.06 272 TYR A CA 1
ATOM 2088 C C . TYR A 1 272 ? -10.176 0.775 21.853 1.00 95.06 272 TYR A C 1
ATOM 2090 O O . TYR A 1 272 ? -11.107 -0.013 21.657 1.00 95.06 272 TYR A O 1
ATOM 2098 N N . LEU A 1 273 ? -10.384 2.057 22.172 1.00 94.75 273 LEU A N 1
ATOM 2099 C CA . LEU A 1 273 ? -11.715 2.662 22.220 1.00 94.75 273 LEU A CA 1
ATOM 2100 C C . LEU A 1 273 ? -12.364 2.675 20.827 1.00 94.75 273 LEU A C 1
ATOM 2102 O O . LEU A 1 273 ? -13.509 2.235 20.684 1.00 94.75 273 LEU A O 1
ATOM 2106 N N . ALA A 1 274 ? -11.627 3.102 19.797 1.00 94.06 274 ALA A N 1
ATOM 2107 C CA . ALA A 1 274 ? -12.080 3.104 18.407 1.00 94.06 274 ALA A CA 1
ATOM 2108 C C . ALA A 1 274 ? -12.417 1.686 17.909 1.00 94.06 274 ALA A C 1
ATOM 2110 O O . ALA A 1 274 ? -13.504 1.463 17.369 1.00 94.06 274 ALA A O 1
ATOM 2111 N N . LEU A 1 275 ? -11.557 0.696 18.182 1.00 95.00 275 LEU A N 1
ATOM 2112 C CA . LEU A 1 275 ? -11.817 -0.720 17.882 1.00 95.00 275 LEU A CA 1
ATOM 2113 C C . LEU A 1 275 ? -13.060 -1.246 18.597 1.00 95.00 275 LEU A C 1
ATOM 2115 O O . LEU A 1 275 ? -13.865 -1.969 18.004 1.00 95.00 275 LEU A O 1
ATOM 2119 N N . GLY A 1 276 ? -13.223 -0.901 19.876 1.00 95.69 276 GLY A N 1
ATOM 2120 C CA . GLY A 1 276 ? -14.382 -1.288 20.674 1.00 95.69 276 GLY A CA 1
ATOM 2121 C C . GLY A 1 276 ? -15.681 -0.734 20.090 1.00 95.69 276 GLY A C 1
ATOM 2122 O O . GLY A 1 276 ? -16.660 -1.475 19.957 1.00 95.69 276 GLY A O 1
ATOM 2123 N N . ARG A 1 277 ? -15.667 0.536 19.670 1.00 95.06 277 ARG A N 1
ATOM 2124 C CA . ARG A 1 277 ? -16.780 1.217 18.992 1.00 95.06 277 ARG A CA 1
ATOM 2125 C C . ARG A 1 277 ? -17.111 0.561 17.649 1.00 95.06 277 ARG A C 1
ATOM 2127 O O . ARG A 1 277 ? -18.272 0.229 17.417 1.00 95.06 277 ARG A O 1
ATOM 2134 N N . ALA A 1 278 ? -16.110 0.310 16.805 1.00 93.56 278 ALA A N 1
ATOM 2135 C CA . ALA A 1 278 ? -16.292 -0.371 15.521 1.00 93.56 278 ALA A CA 1
ATOM 2136 C C . ALA A 1 278 ? -16.837 -1.800 15.705 1.00 93.56 278 ALA A C 1
ATOM 2138 O O . ALA A 1 278 ? -17.750 -2.219 14.998 1.00 93.56 278 ALA A O 1
ATOM 2139 N N . SER A 1 279 ? -16.344 -2.536 16.705 1.00 94.19 279 SER A N 1
ATOM 2140 C CA . SER A 1 279 ? -16.822 -3.889 17.023 1.00 94.19 279 SER A CA 1
ATOM 2141 C C . SER A 1 279 ? -18.269 -3.897 17.518 1.00 94.19 279 SER A C 1
ATOM 2143 O O . SER A 1 279 ? -19.033 -4.784 17.142 1.00 94.19 279 SER A O 1
ATOM 2145 N N . LEU A 1 280 ? -18.673 -2.903 18.319 1.00 95.00 280 LEU A N 1
ATOM 2146 C CA . LEU A 1 280 ? -20.067 -2.736 18.737 1.00 95.00 280 LEU A CA 1
ATOM 2147 C C . LEU A 1 280 ? -20.980 -2.439 17.542 1.00 95.00 280 LEU A C 1
ATOM 2149 O O . LEU A 1 280 ? -22.048 -3.035 17.446 1.00 95.00 280 LEU A O 1
ATOM 2153 N N . ALA A 1 281 ? -20.557 -1.564 16.624 1.00 93.31 281 ALA A N 1
ATOM 2154 C CA . ALA A 1 281 ? -21.314 -1.249 15.410 1.00 93.31 281 ALA A CA 1
ATOM 2155 C C . ALA A 1 281 ? -21.520 -2.476 14.500 1.00 93.31 281 ALA A C 1
ATOM 2157 O O . ALA A 1 281 ? -22.492 -2.538 13.758 1.00 93.31 281 ALA A O 1
ATOM 2158 N N . ARG A 1 282 ? -20.631 -3.471 14.596 1.00 92.38 282 ARG A N 1
ATOM 2159 C CA . ARG A 1 282 ? -20.726 -4.769 13.910 1.00 92.38 282 ARG A CA 1
ATOM 2160 C C . ARG A 1 282 ? -21.454 -5.854 14.706 1.00 92.38 282 ARG A C 1
ATOM 2162 O O . ARG A 1 282 ? -21.356 -7.023 14.344 1.00 92.38 282 ARG A O 1
ATOM 2169 N N . GLU A 1 283 ? -22.065 -5.506 15.836 1.00 94.06 283 GLU A N 1
ATOM 2170 C CA . GLU A 1 283 ? -22.727 -6.452 16.748 1.00 94.06 283 GLU A CA 1
ATOM 2171 C C . GLU A 1 283 ? -21.786 -7.539 17.318 1.00 94.06 283 GLU A C 1
ATOM 2173 O O . GLU A 1 283 ? -22.209 -8.540 17.900 1.00 94.06 283 GLU A O 1
ATOM 2178 N N . LYS A 1 284 ? -20.462 -7.328 17.249 1.00 95.25 284 LYS A N 1
ATOM 2179 C CA . LYS A 1 284 ? -19.448 -8.199 17.864 1.00 95.25 284 LYS A CA 1
ATOM 2180 C C . LYS A 1 284 ? -19.279 -7.861 19.345 1.00 95.25 284 LYS A C 1
ATOM 2182 O O . LYS A 1 284 ? -18.200 -7.489 19.810 1.00 95.25 284 LYS A O 1
ATOM 2187 N N . HIS A 1 285 ? -20.358 -7.993 20.113 1.00 96.19 285 HIS A N 1
ATOM 2188 C CA . HIS A 1 285 ? -20.434 -7.526 21.503 1.00 96.19 285 HIS A CA 1
ATOM 2189 C C . HIS A 1 285 ? -19.370 -8.143 22.426 1.00 96.19 285 HIS A C 1
ATOM 2191 O O . HIS A 1 285 ? -18.816 -7.449 23.274 1.00 96.19 285 HIS A O 1
ATOM 2197 N N . GLY A 1 286 ? -19.033 -9.426 22.246 1.00 94.69 286 GLY A N 1
ATOM 2198 C CA . GLY A 1 286 ? -17.992 -10.090 23.043 1.00 94.69 286 GLY A CA 1
ATOM 2199 C C . GLY A 1 286 ? -16.596 -9.491 22.838 1.00 94.69 286 GLY A C 1
ATOM 2200 O O . GLY A 1 286 ? -15.874 -9.264 23.808 1.00 94.69 286 GLY A O 1
ATOM 2201 N N . GLU A 1 287 ? -16.244 -9.186 21.588 1.00 93.94 287 GLU A N 1
ATOM 2202 C CA . GLU A 1 287 ? -14.979 -8.535 21.233 1.00 93.94 287 GLU A CA 1
ATOM 2203 C C . GLU A 1 287 ? -14.954 -7.093 21.755 1.00 93.94 287 GLU A C 1
ATOM 2205 O O . GLU A 1 287 ? -14.001 -6.685 22.422 1.00 93.94 287 GLU A O 1
ATOM 2210 N N . SER A 1 288 ? -16.054 -6.358 21.550 1.00 96.88 288 SER A N 1
ATOM 2211 C CA . SER A 1 288 ? -16.209 -4.979 22.021 1.00 96.88 288 SER A CA 1
ATOM 2212 C C . SER A 1 288 ? -15.996 -4.849 23.535 1.00 96.88 288 SER A C 1
ATOM 2214 O O . SER A 1 288 ? -15.238 -3.984 23.970 1.00 96.88 288 SER A O 1
ATOM 2216 N N . ILE A 1 289 ? -16.555 -5.755 24.351 1.00 98.00 289 ILE A N 1
ATOM 2217 C CA . ILE A 1 289 ? -16.346 -5.760 25.813 1.00 98.00 289 ILE A CA 1
ATOM 2218 C C . ILE A 1 289 ? -14.854 -5.833 26.167 1.00 98.00 289 ILE A C 1
ATOM 2220 O O . ILE A 1 289 ? -14.383 -5.085 27.028 1.00 98.00 289 ILE A O 1
ATOM 2224 N N . GLY A 1 290 ? -14.109 -6.743 25.530 1.00 96.38 290 GLY A N 1
ATOM 2225 C CA . GLY A 1 290 ? -12.681 -6.930 25.794 1.00 96.38 290 GLY A CA 1
ATOM 2226 C C . GLY A 1 290 ? -11.861 -5.690 25.441 1.00 96.38 290 GLY A C 1
ATOM 2227 O O . GLY A 1 290 ? -11.038 -5.241 26.245 1.00 96.38 290 GLY A O 1
ATOM 2228 N N . LEU A 1 291 ? -12.140 -5.109 24.273 1.00 95.88 291 LEU A N 1
ATOM 2229 C CA . LEU A 1 291 ? -11.477 -3.911 23.759 1.00 95.88 291 LEU A CA 1
ATOM 2230 C C . LEU A 1 291 ? -11.761 -2.683 24.634 1.00 95.88 291 LEU A C 1
ATOM 2232 O O . LEU A 1 291 ? -10.827 -2.023 25.078 1.00 95.88 291 LEU A O 1
ATOM 2236 N N . LEU A 1 292 ? -13.025 -2.426 24.978 1.00 97.44 292 LEU A N 1
ATOM 2237 C CA . LEU A 1 292 ? -13.425 -1.272 25.792 1.00 97.44 292 LEU A CA 1
ATOM 2238 C C . LEU A 1 292 ? -12.859 -1.344 27.217 1.00 97.44 292 LEU A C 1
ATOM 2240 O O . LEU A 1 292 ? -12.366 -0.352 27.747 1.00 97.44 292 LEU A O 1
ATOM 2244 N N . ARG A 1 293 ? -12.833 -2.535 27.831 1.00 96.62 293 ARG A N 1
ATOM 2245 C CA . ARG A 1 293 ? -12.161 -2.735 29.129 1.00 96.62 293 ARG A CA 1
ATOM 2246 C C . ARG A 1 293 ? -10.652 -2.533 29.040 1.00 96.62 293 ARG A C 1
ATOM 2248 O O . ARG A 1 293 ? -10.026 -2.123 30.017 1.00 96.62 293 ARG A O 1
ATOM 2255 N N . ARG A 1 294 ? -10.028 -2.884 27.912 1.00 94.44 294 ARG A N 1
ATOM 2256 C CA . ARG A 1 294 ? -8.603 -2.613 27.690 1.00 94.44 294 ARG A CA 1
ATOM 2257 C C . ARG A 1 294 ? -8.358 -1.114 27.522 1.00 94.44 294 ARG A C 1
ATOM 2259 O O . ARG A 1 294 ? -7.439 -0.627 28.166 1.00 94.44 294 ARG A O 1
ATOM 2266 N N . ALA A 1 295 ? -9.206 -0.408 26.776 1.00 94.69 295 ALA A N 1
ATOM 2267 C CA . ALA A 1 295 ? -9.146 1.043 26.614 1.00 94.69 295 ALA A CA 1
ATOM 2268 C C . ALA A 1 295 ? -9.200 1.771 27.968 1.00 94.69 295 ALA A C 1
ATOM 2270 O O . ALA A 1 295 ? -8.295 2.536 28.283 1.00 94.69 295 ALA A O 1
ATOM 2271 N N . ILE A 1 296 ? -10.192 1.457 28.814 1.00 95.00 296 ILE A N 1
ATOM 2272 C CA . ILE A 1 296 ? -10.336 2.059 30.155 1.00 95.00 296 ILE A CA 1
ATOM 2273 C C . ILE A 1 296 ? -9.092 1.798 31.017 1.00 95.00 296 ILE A C 1
ATOM 2275 O O . ILE A 1 296 ? -8.548 2.716 31.618 1.00 95.00 296 ILE A O 1
ATOM 2279 N N . ARG A 1 297 ? -8.574 0.559 31.030 1.00 93.62 297 ARG A N 1
ATOM 2280 C CA . ARG A 1 297 ? -7.346 0.218 31.779 1.00 93.62 297 ARG A CA 1
ATOM 2281 C C . ARG A 1 297 ? -6.105 0.977 31.307 1.00 93.62 297 ARG A C 1
ATOM 2283 O O . ARG A 1 297 ? -5.159 1.093 32.075 1.00 93.62 297 ARG A O 1
ATOM 2290 N N . LEU A 1 298 ? -6.093 1.427 30.057 1.00 91.44 298 LEU A N 1
ATOM 2291 C CA . LEU A 1 298 ? -5.011 2.218 29.474 1.00 91.44 298 LEU A CA 1
ATOM 2292 C C . LEU A 1 298 ? -5.245 3.732 29.611 1.00 91.44 298 LEU A C 1
ATOM 2294 O O . LEU A 1 298 ? -4.415 4.506 29.149 1.00 91.44 298 LEU A O 1
ATOM 2298 N N . GLY A 1 299 ? -6.337 4.155 30.257 1.00 91.81 299 GLY A N 1
ATOM 2299 C CA . GLY A 1 299 ? -6.628 5.561 30.536 1.00 91.81 299 GLY A CA 1
ATOM 2300 C C . GLY A 1 299 ? -7.555 6.246 29.531 1.00 91.81 299 GLY A C 1
ATOM 2301 O O . GLY A 1 299 ? -7.608 7.472 29.521 1.00 91.81 299 GLY A O 1
ATOM 2302 N N . ALA A 1 300 ? -8.287 5.499 28.694 1.00 92.19 300 ALA A N 1
ATOM 2303 C CA . ALA A 1 300 ? -9.339 6.094 27.866 1.00 92.19 300 ALA A CA 1
ATOM 2304 C C . ALA A 1 300 ? -10.426 6.734 28.745 1.00 92.19 300 ALA A C 1
ATOM 2306 O O . ALA A 1 300 ? -10.738 6.223 29.824 1.00 92.19 300 ALA A O 1
ATOM 2307 N N . GLU A 1 301 ? -11.036 7.819 28.264 1.00 92.81 301 GLU A N 1
ATOM 2308 C CA . GLU A 1 301 ? -12.060 8.540 29.018 1.00 92.81 301 GLU A CA 1
ATOM 2309 C C . GLU A 1 301 ? -13.275 7.638 29.295 1.00 92.81 301 GLU A C 1
ATOM 2311 O O . GLU A 1 301 ? -13.999 7.217 28.387 1.00 92.81 301 GLU A O 1
ATOM 2316 N N . GLU A 1 302 ? -13.520 7.341 30.575 1.00 94.06 302 GLU A N 1
ATOM 2317 C CA . GLU A 1 302 ? -14.633 6.483 31.001 1.00 94.06 302 GLU A CA 1
ATOM 2318 C C . GLU A 1 302 ? -15.988 7.022 30.530 1.00 94.06 302 GLU A C 1
ATOM 2320 O O . GLU A 1 302 ? -16.874 6.242 30.177 1.00 94.06 302 GLU A O 1
ATOM 2325 N N . ARG A 1 303 ? -16.131 8.351 30.460 1.00 93.12 303 ARG A N 1
ATOM 2326 C CA . ARG A 1 303 ? -17.334 9.026 29.965 1.00 93.12 303 ARG A CA 1
ATOM 2327 C C . ARG A 1 303 ? -17.695 8.604 28.537 1.00 93.12 303 ARG A C 1
ATOM 2329 O O . ARG A 1 303 ? -18.878 8.489 28.231 1.00 93.12 303 ARG A O 1
ATOM 2336 N N . GLU A 1 304 ? -16.704 8.327 27.689 1.00 92.38 304 GLU A N 1
ATOM 2337 C CA . GLU A 1 304 ? -16.919 7.841 26.322 1.00 92.38 304 GLU A CA 1
ATOM 2338 C C . GLU A 1 304 ? -17.033 6.314 26.239 1.00 92.38 304 GLU A C 1
ATOM 2340 O O . GLU A 1 304 ? -17.826 5.778 25.460 1.00 92.38 304 GLU A O 1
ATOM 2345 N N . ALA A 1 305 ? -16.231 5.591 27.025 1.00 95.50 305 ALA A N 1
ATOM 2346 C CA . ALA A 1 305 ? -16.122 4.138 26.922 1.00 95.50 305 ALA A CA 1
ATOM 2347 C C . ALA A 1 305 ? -17.284 3.390 27.599 1.00 95.50 305 ALA A C 1
ATOM 2349 O O . ALA A 1 305 ? -17.759 2.374 27.079 1.00 95.50 305 ALA A O 1
ATOM 2350 N N . LEU A 1 306 ? -17.756 3.871 28.755 1.00 96.25 306 LEU A N 1
ATOM 2351 C CA . LEU A 1 306 ? -18.787 3.201 29.552 1.00 96.25 306 LEU A CA 1
ATOM 2352 C C . LEU A 1 306 ? -20.147 3.085 28.847 1.00 96.25 306 LEU A C 1
ATOM 2354 O O . LEU A 1 306 ? -20.732 2.003 28.936 1.00 96.25 306 LEU A O 1
ATOM 2358 N N . PRO A 1 307 ? -20.647 4.094 28.102 1.00 96.00 307 PRO A N 1
ATOM 2359 C CA . PRO A 1 307 ? -21.862 3.939 27.301 1.00 96.00 307 PRO A CA 1
ATOM 2360 C C . PRO A 1 307 ? -21.778 2.773 26.302 1.00 96.00 307 PRO A C 1
ATOM 2362 O O . PRO A 1 307 ? -22.700 1.960 26.189 1.00 96.00 307 PRO A O 1
ATOM 2365 N N . LEU A 1 308 ? -20.644 2.640 25.606 1.00 96.38 308 LEU A N 1
ATOM 2366 C CA . LEU A 1 308 ? -20.410 1.568 24.632 1.00 96.38 308 LEU A CA 1
ATOM 2367 C C . LEU A 1 308 ? -20.299 0.202 25.323 1.00 96.38 308 LEU A C 1
ATOM 2369 O O . LEU A 1 308 ? -20.817 -0.808 24.832 1.00 96.38 308 LEU A O 1
ATOM 2373 N N . LEU A 1 309 ? -19.649 0.174 26.489 1.00 97.62 309 LEU A N 1
ATOM 2374 C CA . LEU A 1 309 ? -19.467 -1.038 27.276 1.00 97.62 309 LEU A CA 1
ATOM 2375 C C . LEU A 1 309 ? -20.807 -1.521 27.836 1.00 97.62 309 LEU A C 1
ATOM 2377 O O . LEU A 1 309 ? -21.112 -2.706 27.727 1.00 97.62 309 LEU A O 1
ATOM 2381 N N . ALA A 1 310 ? -21.638 -0.610 28.348 1.00 97.06 310 ALA A N 1
ATOM 2382 C CA . ALA A 1 310 ? -22.982 -0.904 28.830 1.00 97.06 310 ALA A CA 1
ATOM 2383 C C . ALA A 1 310 ? -23.846 -1.566 27.749 1.00 97.06 310 ALA A C 1
ATOM 2385 O O . ALA A 1 310 ? -24.434 -2.617 27.996 1.00 97.06 310 ALA A O 1
ATOM 2386 N N . ARG A 1 311 ? -23.870 -1.001 26.533 1.00 96.62 311 ARG A N 1
ATOM 2387 C CA . ARG A 1 311 ? -24.612 -1.565 25.390 1.00 96.62 311 ARG A CA 1
ATOM 2388 C C . ARG A 1 311 ? -24.128 -2.971 25.040 1.00 96.62 311 ARG A C 1
ATOM 2390 O O . ARG A 1 311 ? -24.938 -3.874 24.852 1.00 96.62 311 ARG A O 1
ATOM 2397 N N . SER A 1 312 ? -22.811 -3.171 25.005 1.00 97.75 312 SER A N 1
ATOM 2398 C CA . SER A 1 312 ? -22.214 -4.475 24.691 1.00 97.75 312 SER A CA 1
ATOM 2399 C C . SER A 1 312 ? -22.498 -5.531 25.766 1.00 97.75 312 SER A C 1
ATOM 2401 O O . SER A 1 312 ? -22.747 -6.689 25.441 1.00 97.75 312 SER A O 1
ATOM 2403 N N . LEU A 1 313 ? -22.477 -5.140 27.044 1.00 98.12 313 LEU A N 1
ATOM 2404 C CA . LEU A 1 313 ? -22.808 -6.008 28.178 1.00 98.12 313 LEU A CA 1
ATOM 2405 C C . LEU A 1 313 ? -24.293 -6.379 28.191 1.00 98.12 313 LEU A C 1
ATOM 2407 O O . LEU A 1 313 ? -24.625 -7.547 28.389 1.00 98.12 313 LEU A O 1
ATOM 2411 N N . ALA A 1 314 ? -25.176 -5.409 27.942 1.00 96.81 314 ALA A N 1
ATOM 2412 C CA . ALA A 1 314 ? -26.616 -5.630 27.878 1.00 96.81 314 ALA A CA 1
ATOM 2413 C C . ALA A 1 314 ? -26.992 -6.593 26.745 1.00 96.81 314 ALA A C 1
ATOM 2415 O O . ALA A 1 314 ? -27.732 -7.540 26.979 1.00 96.81 314 ALA A O 1
ATOM 2416 N N . ALA A 1 315 ? -26.395 -6.438 25.557 1.00 96.56 315 ALA A N 1
ATOM 2417 C CA . ALA A 1 315 ? -26.587 -7.356 24.427 1.00 96.56 315 ALA A CA 1
ATOM 2418 C C . ALA A 1 315 ? -26.070 -8.790 24.684 1.00 96.56 315 ALA A C 1
ATOM 2420 O O . ALA A 1 315 ? -26.291 -9.697 23.885 1.00 96.56 315 ALA A O 1
ATOM 2421 N N . ARG A 1 316 ? -25.343 -8.999 25.786 1.00 97.19 316 ARG A N 1
ATOM 2422 C CA . ARG A 1 316 ? -24.809 -10.289 26.243 1.00 97.19 316 ARG A CA 1
ATOM 2423 C C . ARG A 1 316 ? -25.484 -10.771 27.534 1.00 97.19 316 ARG A C 1
ATOM 2425 O O . ARG A 1 316 ? -24.914 -11.624 28.213 1.00 97.19 316 ARG A O 1
ATOM 2432 N N . ASP A 1 317 ? -26.631 -10.190 27.891 1.00 95.75 317 ASP A N 1
ATOM 2433 C CA . ASP A 1 317 ? -27.404 -10.464 29.111 1.00 95.75 317 ASP A CA 1
ATOM 2434 C C . ASP A 1 317 ? -26.619 -10.271 30.423 1.00 95.75 317 ASP A C 1
ATOM 2436 O O . ASP A 1 317 ? -26.968 -10.802 31.478 1.00 95.75 317 ASP A O 1
ATOM 2440 N N . GLN A 1 318 ? -25.555 -9.461 30.409 1.00 97.00 318 GLN A N 1
ATOM 2441 C CA . GLN A 1 318 ? -24.797 -9.097 31.611 1.00 97.00 318 GLN A CA 1
ATOM 2442 C C . GLN A 1 318 ? -25.424 -7.873 32.289 1.00 97.00 318 GLN A C 1
ATOM 2444 O O . GLN A 1 318 ? -24.792 -6.827 32.445 1.00 97.00 318 GLN A O 1
ATOM 2449 N N . LEU A 1 319 ? -26.694 -8.012 32.679 1.00 96.44 319 LEU A N 1
ATOM 2450 C CA . LEU A 1 319 ? -27.588 -6.902 33.029 1.00 96.44 319 LEU A CA 1
ATOM 2451 C C . LEU A 1 319 ? -27.079 -6.039 34.190 1.00 96.44 319 LEU A C 1
ATOM 2453 O O . LEU A 1 319 ? -27.085 -4.814 34.099 1.00 96.44 319 LEU A O 1
ATOM 2457 N N . LEU A 1 320 ? -26.588 -6.665 35.266 1.00 95.62 320 LEU A N 1
ATOM 2458 C CA . LEU A 1 320 ? -26.070 -5.937 36.430 1.00 95.62 320 LEU A CA 1
ATOM 2459 C C . LEU A 1 320 ? -24.822 -5.117 36.071 1.00 95.62 320 LEU A C 1
ATOM 2461 O O . LEU A 1 320 ? -24.727 -3.945 36.422 1.00 95.62 320 LEU A O 1
ATOM 2465 N N . ALA A 1 321 ? -23.882 -5.715 35.334 1.00 95.94 321 ALA A N 1
ATOM 2466 C CA . ALA A 1 321 ? -22.668 -5.027 34.902 1.00 95.94 321 ALA A CA 1
ATOM 2467 C C . ALA A 1 321 ? -22.988 -3.878 33.934 1.00 95.94 321 ALA A C 1
ATOM 2469 O O . ALA A 1 321 ? -22.383 -2.810 34.027 1.00 95.94 321 ALA A O 1
ATOM 2470 N N . ALA A 1 322 ? -23.961 -4.078 33.038 1.00 97.06 322 ALA A N 1
ATOM 2471 C CA . ALA A 1 322 ? -24.455 -3.030 32.157 1.00 97.06 322 ALA A CA 1
ATOM 2472 C C . ALA A 1 322 ? -25.058 -1.866 32.958 1.00 97.06 322 ALA A C 1
ATOM 2474 O O . ALA A 1 322 ? -24.689 -0.721 32.713 1.00 97.06 322 ALA A O 1
ATOM 2475 N N . MET A 1 323 ? -25.906 -2.149 33.955 1.00 96.75 323 MET A N 1
ATOM 2476 C CA . MET A 1 323 ? -26.525 -1.123 34.803 1.00 96.75 323 MET A CA 1
ATOM 2477 C C . MET A 1 323 ? -25.483 -0.306 35.577 1.00 96.75 323 MET A C 1
ATOM 2479 O O . MET A 1 323 ? -25.554 0.919 35.592 1.00 96.75 323 MET A O 1
ATOM 2483 N N . VAL A 1 324 ? -24.468 -0.962 36.149 1.00 96.12 324 VAL A N 1
ATOM 2484 C CA . VAL A 1 324 ? -23.352 -0.272 36.820 1.00 96.12 324 VAL A CA 1
ATOM 2485 C C . VAL A 1 324 ? -22.617 0.666 35.856 1.00 96.12 324 VAL A C 1
ATOM 2487 O O . VAL A 1 324 ? -22.323 1.804 36.216 1.00 96.12 324 VAL A O 1
ATOM 2490 N N . CYS A 1 325 ? -22.362 0.230 34.618 1.00 96.19 325 CYS A N 1
ATOM 2491 C CA . CYS A 1 325 ? -21.727 1.082 33.608 1.00 96.19 325 CYS A CA 1
ATOM 2492 C C . CYS A 1 325 ? -22.608 2.285 33.234 1.00 96.19 325 CYS A C 1
ATOM 2494 O O . CYS A 1 325 ? -22.086 3.387 33.082 1.00 96.19 325 CYS A O 1
ATOM 2496 N N . VAL A 1 326 ? -23.928 2.094 33.109 1.00 95.69 326 VAL A N 1
ATOM 2497 C CA . VAL A 1 326 ? -24.884 3.175 32.810 1.00 95.69 326 VAL A CA 1
ATOM 2498 C C . VAL A 1 326 ? -24.900 4.225 33.918 1.00 95.69 326 VAL A C 1
ATOM 2500 O O . VAL A 1 326 ? -24.803 5.417 33.630 1.00 95.69 326 VAL A O 1
ATOM 2503 N N . GLU A 1 327 ? -24.999 3.807 35.180 1.00 94.12 327 GLU A N 1
ATOM 2504 C CA . GLU A 1 327 ? -25.026 4.744 36.307 1.00 94.12 327 GLU A CA 1
ATOM 2505 C C . GLU A 1 327 ? -23.693 5.472 36.468 1.00 94.12 327 GLU A C 1
ATOM 2507 O O . GLU A 1 327 ? -23.679 6.690 36.639 1.00 94.12 327 GLU A O 1
ATOM 2512 N N . ARG A 1 328 ? -22.568 4.773 36.292 1.00 94.38 328 ARG A N 1
ATOM 2513 C CA . ARG A 1 328 ? -21.256 5.417 36.325 1.00 94.38 328 ARG A CA 1
ATOM 2514 C C . ARG A 1 328 ? -21.072 6.422 35.185 1.00 94.38 328 ARG A C 1
ATOM 2516 O O . ARG A 1 328 ? -20.580 7.522 35.413 1.00 94.38 328 ARG A O 1
ATOM 2523 N N . ALA A 1 329 ? -21.506 6.089 33.968 1.00 93.81 329 ALA A N 1
ATOM 2524 C CA . ALA A 1 329 ? -21.481 7.024 32.842 1.00 93.81 329 ALA A CA 1
ATOM 2525 C C . ALA A 1 329 ? -22.338 8.273 33.122 1.00 93.81 329 ALA A C 1
ATOM 2527 O O . ALA A 1 329 ? -21.931 9.387 32.794 1.00 93.81 329 ALA A O 1
ATOM 2528 N N . ARG A 1 330 ? -23.494 8.100 33.781 1.00 91.81 330 ARG A N 1
ATOM 2529 C CA . ARG A 1 330 ? -24.368 9.201 34.214 1.00 91.81 330 ARG A CA 1
ATOM 2530 C C . ARG A 1 330 ? -23.681 10.125 35.215 1.00 91.81 330 ARG A C 1
ATOM 2532 O O . ARG A 1 330 ? -23.756 11.339 35.060 1.00 91.81 330 ARG A O 1
ATOM 2539 N N . GLU A 1 331 ? -23.016 9.567 36.225 1.00 92.31 331 GLU A N 1
ATOM 2540 C CA . GLU A 1 331 ? -22.249 10.335 37.219 1.00 92.31 331 GLU A CA 1
ATOM 2541 C C . GLU A 1 331 ? -21.126 11.156 36.579 1.00 92.31 331 GLU A C 1
ATOM 2543 O O . GLU A 1 331 ? -20.860 12.279 36.999 1.00 92.31 331 GLU A O 1
ATOM 2548 N N . LEU A 1 332 ? -20.500 10.612 35.533 1.00 92.31 332 LEU A N 1
ATOM 2549 C CA . LEU A 1 332 ? -19.458 11.278 34.752 1.00 92.31 332 LEU A CA 1
ATOM 2550 C C . LEU A 1 332 ? -20.011 12.282 33.723 1.00 92.31 332 LEU A C 1
ATOM 2552 O O . LEU A 1 332 ? -19.245 12.878 32.967 1.00 92.31 332 LEU A O 1
ATOM 2556 N N . GLY A 1 333 ? -21.332 12.477 33.667 1.00 88.69 333 GLY A N 1
ATOM 2557 C CA . GLY A 1 333 ? -21.979 13.428 32.764 1.00 88.69 333 GLY A CA 1
ATOM 2558 C C . GLY A 1 333 ? -21.948 13.015 31.292 1.00 88.69 333 GLY A C 1
ATOM 2559 O O . GLY A 1 333 ? -21.936 13.885 30.419 1.00 88.69 333 GLY A O 1
A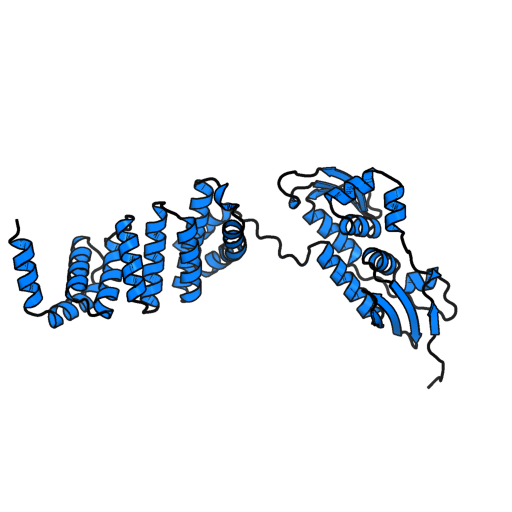TOM 2560 N N . ALA A 1 334 ? -21.874 11.717 30.978 1.00 87.06 334 ALA A N 1
ATOM 2561 C CA . ALA A 1 334 ? -22.054 11.231 29.608 1.00 87.06 334 ALA A CA 1
ATOM 2562 C C . ALA A 1 334 ? -23.430 11.648 29.060 1.00 87.06 334 ALA A C 1
ATOM 2564 O O . ALA A 1 334 ? -24.374 11.824 29.834 1.00 87.06 334 ALA A O 1
ATOM 2565 N N . ASP A 1 335 ? -23.541 11.802 27.737 1.00 79.06 335 ASP A N 1
ATOM 2566 C CA . ASP A 1 335 ? -24.825 12.112 27.104 1.00 79.06 335 ASP A CA 1
ATOM 2567 C C . ASP A 1 335 ? -25.836 11.004 27.425 1.00 79.06 335 ASP A C 1
ATOM 2569 O O . ASP A 1 335 ? -25.659 9.831 27.080 1.00 79.06 335 ASP A O 1
ATOM 2573 N N . PHE A 1 336 ? -26.857 11.375 28.194 1.00 73.50 336 PHE A N 1
ATOM 2574 C CA . PHE A 1 336 ? -27.766 10.428 28.816 1.00 73.50 336 PHE A CA 1
ATOM 2575 C C . PHE A 1 336 ? -29.037 10.209 27.994 1.00 73.50 336 PHE A C 1
ATOM 2577 O O . PHE A 1 336 ? -29.808 9.307 28.328 1.00 73.50 336 PHE A O 1
ATOM 2584 N N . GLU A 1 337 ? -29.272 10.982 26.926 1.00 75.69 337 GLU A N 1
ATOM 2585 C CA . GLU A 1 337 ? -30.459 10.772 26.088 1.00 75.69 337 GLU A CA 1
ATOM 2586 C C . GLU A 1 337 ? -30.444 9.372 25.459 1.00 75.69 337 GLU A C 1
ATOM 2588 O O . GLU A 1 337 ? -31.427 8.632 25.568 1.00 75.69 337 GLU A O 1
ATOM 2593 N N . ASP A 1 338 ? -29.288 8.947 24.946 1.00 70.94 338 ASP A N 1
ATOM 2594 C CA . ASP A 1 338 ? -29.107 7.634 24.320 1.00 70.94 338 ASP A CA 1
ATOM 2595 C C . ASP A 1 338 ? -29.112 6.466 25.322 1.00 70.94 338 ASP A C 1
ATOM 2597 O O . ASP A 1 338 ? -29.483 5.339 24.980 1.00 70.94 338 ASP A O 1
ATOM 2601 N N . LEU A 1 339 ? -28.718 6.710 26.577 1.00 86.31 339 LEU A N 1
ATOM 2602 C CA . LEU A 1 339 ? -28.628 5.674 27.615 1.00 86.31 339 LEU A CA 1
ATOM 2603 C C . LEU A 1 339 ? -29.904 5.504 28.434 1.00 86.31 339 LEU A C 1
ATOM 2605 O O . LEU A 1 339 ? -30.070 4.468 29.080 1.00 86.31 339 LEU A O 1
ATOM 2609 N N . LYS A 1 340 ? -30.816 6.478 28.413 1.00 90.31 340 LYS A N 1
ATOM 2610 C CA . LYS A 1 340 ? -32.046 6.436 29.210 1.00 90.31 340 LYS A CA 1
ATOM 2611 C C . LYS A 1 340 ? -32.908 5.217 28.880 1.00 90.31 340 LYS A C 1
ATOM 2613 O O . LYS A 1 340 ? -33.322 4.500 29.785 1.00 90.31 340 LYS A O 1
ATOM 2618 N N . SER A 1 341 ? -33.116 4.944 27.593 1.00 91.62 341 SER A N 1
ATOM 2619 C CA . SER A 1 341 ? -33.895 3.784 27.137 1.00 91.62 341 SER A CA 1
ATOM 2620 C C . SER A 1 341 ? -33.273 2.457 27.591 1.00 91.62 341 SER A C 1
ATOM 2622 O O . SER A 1 341 ? -33.975 1.570 28.078 1.00 91.62 341 SER A O 1
ATOM 2624 N N . LEU A 1 342 ? -31.943 2.348 27.500 1.00 93.75 342 LEU A N 1
ATOM 2625 C CA . LEU A 1 342 ? -31.196 1.189 27.977 1.00 93.75 342 LEU A CA 1
ATOM 2626 C C . LEU A 1 342 ? -31.329 1.036 29.494 1.00 93.75 342 LEU A C 1
ATOM 2628 O O . LEU A 1 342 ? -31.569 -0.067 29.977 1.00 93.75 342 LEU A O 1
ATOM 2632 N N . ARG A 1 343 ? -31.212 2.133 30.247 1.00 95.00 343 ARG A N 1
ATOM 2633 C CA . ARG A 1 343 ? -31.383 2.126 31.700 1.00 95.00 343 ARG A CA 1
ATOM 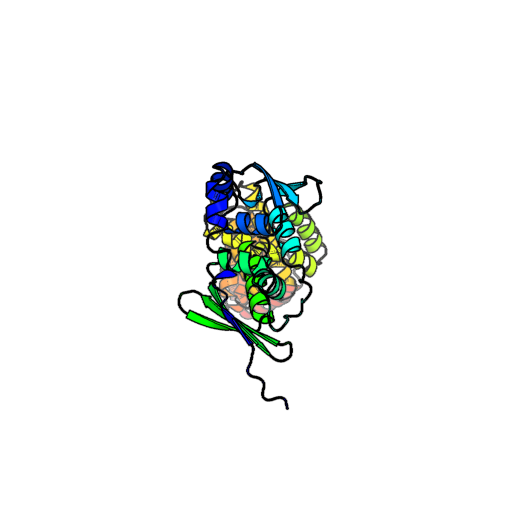2634 C C . ARG A 1 343 ? -32.766 1.617 32.091 1.00 95.00 343 ARG A C 1
ATOM 2636 O O . ARG A 1 343 ? -32.856 0.726 32.928 1.00 95.00 343 ARG A O 1
ATOM 2643 N N . ASP A 1 344 ? -33.822 2.164 31.497 1.00 94.25 344 ASP A N 1
ATOM 2644 C CA . ASP A 1 344 ? -35.204 1.810 31.833 1.00 94.25 344 ASP A CA 1
ATOM 2645 C C . ASP A 1 344 ? -35.479 0.324 31.537 1.00 94.25 344 ASP A C 1
ATOM 2647 O O . ASP A 1 344 ? -36.093 -0.381 32.346 1.00 94.25 344 ASP A O 1
ATOM 2651 N N . ALA A 1 345 ? -34.946 -0.189 30.422 1.00 94.75 345 ALA A N 1
ATOM 2652 C CA . ALA A 1 345 ? -35.004 -1.609 30.085 1.00 94.75 345 ALA A CA 1
ATOM 2653 C C . ALA A 1 345 ? -34.256 -2.479 31.110 1.00 94.75 345 ALA A C 1
ATOM 2655 O O . ALA A 1 345 ? -34.821 -3.443 31.630 1.00 94.75 345 ALA A O 1
ATOM 2656 N N . LEU A 1 346 ? -33.016 -2.116 31.458 1.00 96.06 346 LEU A N 1
ATOM 2657 C CA . LEU A 1 346 ? -32.220 -2.836 32.456 1.00 96.06 346 LEU A CA 1
ATOM 2658 C C . LEU A 1 346 ? -32.879 -2.797 33.839 1.00 96.06 346 LEU A C 1
ATOM 2660 O O . LEU A 1 346 ? -32.885 -3.803 34.543 1.00 96.06 346 LEU A O 1
ATOM 2664 N N . GLN A 1 347 ? -33.467 -1.664 34.226 1.00 95.12 347 GLN A N 1
ATOM 2665 C CA . GLN A 1 347 ? -34.150 -1.497 35.508 1.00 95.12 347 GLN A CA 1
A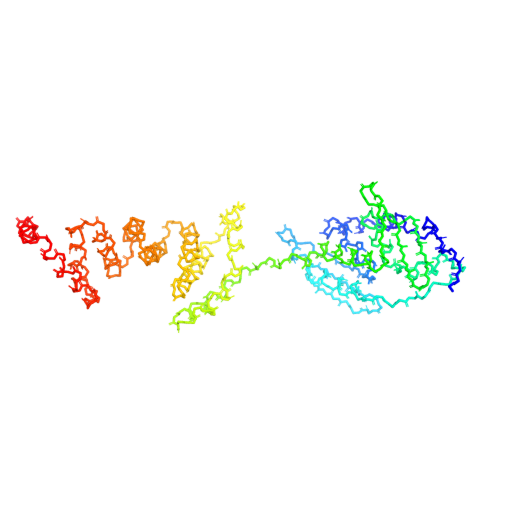TOM 2666 C C . GLN A 1 347 ? -35.392 -2.388 35.580 1.00 95.12 347 GLN A C 1
ATOM 2668 O O . GLN A 1 347 ? -35.623 -3.042 36.596 1.00 95.12 347 GLN A O 1
ATOM 2673 N N . THR A 1 348 ? -36.146 -2.470 34.484 1.00 95.75 348 THR A N 1
ATOM 2674 C CA . THR A 1 348 ? -37.303 -3.364 34.363 1.00 95.75 348 THR A CA 1
ATOM 2675 C C . THR A 1 348 ? -36.891 -4.834 34.465 1.00 95.75 348 THR A C 1
ATOM 2677 O O . THR A 1 348 ? -37.532 -5.600 35.179 1.00 95.75 348 THR A O 1
ATOM 2680 N N . GLN A 1 349 ? -35.812 -5.234 33.786 1.00 95.38 349 GLN A N 1
ATOM 2681 C CA . GLN A 1 349 ? -35.340 -6.623 33.793 1.00 95.38 349 GLN A CA 1
ATOM 2682 C C . GLN A 1 349 ? -34.708 -7.040 35.127 1.00 95.38 349 GLN A C 1
ATOM 2684 O O . GLN A 1 349 ? -34.881 -8.179 35.557 1.00 95.38 349 GLN A O 1
ATOM 2689 N N . LEU A 1 350 ? -33.977 -6.140 35.790 1.00 95.62 350 LEU A N 1
ATOM 2690 C CA . LEU A 1 350 ? -33.359 -6.415 37.089 1.00 95.62 350 LEU A CA 1
ATOM 2691 C C . LEU A 1 350 ? -34.380 -6.407 38.236 1.00 95.62 350 LEU A C 1
ATOM 2693 O O . LEU A 1 350 ? -34.194 -7.133 39.215 1.00 95.62 350 LEU A O 1
ATOM 2697 N N . GLY A 1 351 ? -35.434 -5.588 38.143 1.00 94.75 351 GLY A N 1
ATOM 2698 C CA . GLY A 1 351 ? -36.454 -5.454 39.184 1.00 94.75 351 GLY A CA 1
ATOM 2699 C C . GLY A 1 351 ? -35.842 -5.196 40.567 1.00 94.75 351 GLY A C 1
ATOM 2700 O O . GLY A 1 351 ? -34.950 -4.360 40.724 1.00 94.75 351 GLY A O 1
ATOM 2701 N N . ASP A 1 352 ? -36.275 -5.967 41.567 1.00 93.69 352 ASP A N 1
ATOM 2702 C CA . ASP A 1 352 ? -35.822 -5.854 42.963 1.00 93.69 352 ASP A CA 1
ATOM 2703 C C . ASP A 1 352 ? -34.331 -6.166 43.172 1.00 93.69 352 ASP A C 1
ATOM 2705 O O . ASP A 1 352 ? -33.770 -5.819 44.216 1.00 93.69 352 ASP A O 1
ATOM 2709 N N . ALA A 1 353 ? -33.668 -6.825 42.215 1.00 93.00 353 ALA A N 1
ATOM 2710 C CA . ALA A 1 353 ? -32.244 -7.128 42.333 1.00 93.00 353 ALA A CA 1
ATOM 2711 C C . ALA A 1 353 ? -31.394 -5.850 42.340 1.00 93.00 353 ALA A C 1
ATOM 2713 O O . ALA A 1 353 ? -30.388 -5.790 43.048 1.00 93.00 353 ALA A O 1
ATOM 2714 N N . TRP A 1 354 ? -31.811 -4.817 41.600 1.00 94.00 354 TRP A N 1
ATOM 2715 C CA . TRP A 1 354 ? -31.055 -3.572 41.497 1.00 94.00 354 TRP A CA 1
ATOM 2716 C C . TRP A 1 354 ? -31.058 -2.752 42.803 1.00 94.00 354 TRP A C 1
ATOM 2718 O O . TRP A 1 354 ? -29.972 -2.504 43.329 1.00 94.00 354 TRP A O 1
ATOM 2728 N N . PRO A 1 355 ? -32.212 -2.418 43.422 1.00 92.38 355 PRO A N 1
ATOM 2729 C CA . PRO A 1 355 ? -32.229 -1.737 44.719 1.00 92.38 355 PRO A CA 1
ATOM 2730 C C . PRO A 1 355 ? -31.493 -2.504 45.825 1.00 92.38 355 PRO A C 1
ATOM 2732 O O . PRO A 1 355 ? -30.832 -1.894 46.664 1.00 92.38 355 PRO A O 1
ATOM 2735 N N . ARG A 1 356 ? -31.566 -3.845 45.826 1.00 93.00 356 ARG A N 1
ATOM 2736 C CA . ARG A 1 356 ? -30.819 -4.680 46.785 1.00 93.00 356 ARG A CA 1
ATOM 2737 C C . ARG A 1 356 ? -29.313 -4.547 46.599 1.00 93.00 356 ARG A C 1
ATOM 2739 O O . ARG A 1 356 ? -28.601 -4.388 47.585 1.00 93.00 356 ARG A O 1
ATOM 2746 N N . PHE A 1 357 ? -28.838 -4.579 45.354 1.00 92.50 357 PHE A N 1
ATOM 2747 C CA . PHE A 1 357 ? -27.428 -4.362 45.046 1.00 92.50 357 PHE A CA 1
ATOM 2748 C C . PHE A 1 357 ? -26.963 -2.972 45.502 1.00 92.50 357 PHE A C 1
ATOM 2750 O O . PHE A 1 357 ? -25.952 -2.874 46.190 1.00 92.50 357 PHE A O 1
ATOM 2757 N N . GLN A 1 358 ? -27.738 -1.920 45.216 1.00 91.38 358 GLN A N 1
ATOM 2758 C CA . GLN A 1 358 ? -27.420 -0.557 45.661 1.00 91.38 358 GLN A CA 1
ATOM 2759 C C . GLN A 1 358 ? -27.353 -0.437 47.192 1.00 91.38 358 GLN A C 1
ATOM 2761 O O . GLN A 1 358 ? -26.459 0.215 47.726 1.00 91.38 358 GLN A O 1
ATOM 2766 N N . ALA A 1 359 ? -28.271 -1.086 47.916 1.00 91.56 359 ALA A N 1
ATOM 2767 C CA . ALA A 1 359 ? -28.245 -1.109 49.378 1.00 91.56 359 ALA A CA 1
ATOM 2768 C C . ALA A 1 359 ? -26.994 -1.821 49.925 1.00 91.56 359 ALA A C 1
ATOM 2770 O O . ALA A 1 359 ? -26.427 -1.375 50.919 1.00 91.56 359 ALA A O 1
ATOM 2771 N N . MET A 1 360 ? -26.535 -2.891 49.264 1.00 90.50 360 MET A N 1
ATOM 2772 C CA . MET A 1 360 ? -25.302 -3.593 49.637 1.00 90.50 360 MET A CA 1
ATOM 2773 C C . MET A 1 360 ? -24.048 -2.748 49.397 1.00 90.50 360 MET A C 1
ATOM 2775 O O . MET A 1 360 ? -23.141 -2.786 50.221 1.00 90.50 360 MET A O 1
ATOM 2779 N N . THR A 1 361 ? -23.979 -1.995 48.296 1.00 86.75 361 THR A N 1
ATOM 2780 C CA . THR A 1 361 ? -22.810 -1.158 47.982 1.00 86.75 361 THR A CA 1
ATOM 2781 C C . THR A 1 361 ? -22.759 0.121 48.812 1.00 86.75 361 THR A C 1
ATOM 2783 O O . THR A 1 361 ? -21.673 0.554 49.169 1.00 86.75 361 THR A O 1
ATOM 2786 N N . ASN A 1 362 ? -23.914 0.699 49.159 1.00 77.38 362 ASN A N 1
ATOM 2787 C CA . ASN A 1 362 ? -23.993 1.926 49.962 1.00 77.38 362 ASN A CA 1
ATOM 2788 C C . ASN A 1 362 ? -23.924 1.661 51.477 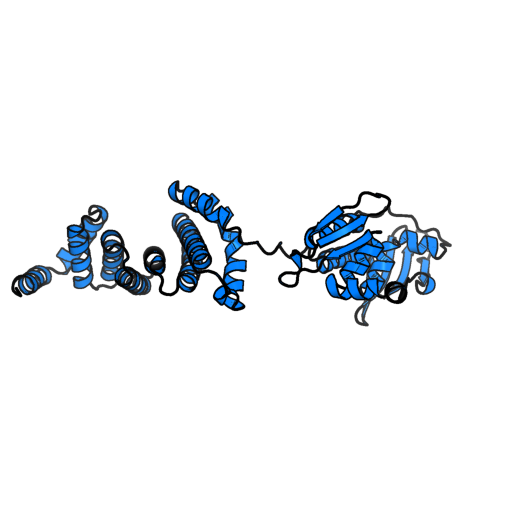1.00 77.38 362 ASN A C 1
ATOM 2790 O O . ASN A 1 362 ? -23.636 2.570 52.243 1.00 77.38 362 ASN A O 1
ATOM 2794 N N . GLY A 1 363 ? -24.217 0.436 51.924 1.00 58.94 363 GLY A N 1
ATOM 2795 C CA . GLY A 1 363 ? -24.106 0.017 53.327 1.00 58.94 363 GLY A CA 1
ATOM 2796 C C . GLY A 1 363 ? -22.735 -0.550 53.713 1.00 58.94 363 GLY A C 1
ATOM 2797 O O . GLY A 1 363 ? -22.609 -1.103 54.802 1.00 58.94 363 GLY A O 1
ATOM 2798 N N . ALA A 1 364 ? -21.748 -0.473 52.816 1.00 53.41 364 ALA A N 1
ATOM 2799 C CA . ALA A 1 364 ? -20.393 -0.998 52.998 1.00 53.41 364 ALA A CA 1
ATOM 2800 C C . ALA A 1 364 ? -19.345 0.088 53.333 1.00 53.41 364 ALA A C 1
ATOM 2802 O O . ALA A 1 364 ? -18.150 -0.190 53.225 1.00 53.41 364 ALA A O 1
ATOM 2803 N N . GLU A 1 365 ? -19.783 1.294 53.719 1.00 41.34 365 GLU A N 1
ATOM 2804 C CA . GLU A 1 365 ? -18.915 2.355 54.266 1.00 41.34 365 GLU A CA 1
ATOM 2805 C C . GLU A 1 365 ? -18.614 2.171 55.758 1.00 41.34 365 GLU A C 1
ATOM 2807 O O . GLU A 1 365 ? -19.564 1.924 56.542 1.00 41.34 365 GLU A O 1
#

Radius of gyration: 33.33 Å; chains: 1; bounding box: 74×42×110 Å

pLDDT: mean 88.85, std 9.89, range [41.34, 98.12]